Protein AF-A0A4P9XWJ9-F1 (afdb_monomer_lite)

Organism: NCBI:txid78915

pLDDT: mean 76.63, std 21.42, range [30.36, 98.31]

Sequence (299 aa):
MRFSSQFCIATLAGLALVGPFAEAAPQMPGASTKSATKVGPAVLNVINNDMFELHPEFKIKVPYGTQPSISRNAQGLAEHIVITNDKKRAVREVEVDYWADEGLVLVNFSKYSPDGLAFQGSKQLAVRFSSLDGLPEYYEIFNEDGTKMQLTVDYDEHGENGEMYIKHEFGHSAGTLKDTKPWNMDSIERAMVLPKNHHLCHGSLLAYVERLRTCMSCLQKLWHERFTLQFPQSDDKEREWLRHCRRVYQGRAHRKEAASGTPTLHSKVQLDWFDVYSQLASNRTPHFTSRHAPFALVT

Structure (mmCIF, N/CA/C/O backbone):
data_AF-A0A4P9XWJ9-F1
#
_entry.id   AF-A0A4P9XWJ9-F1
#
loop_
_atom_site.group_PDB
_atom_site.id
_atom_site.type_symbol
_atom_site.label_atom_id
_atom_site.label_alt_id
_atom_site.label_comp_id
_atom_site.label_asym_id
_atom_site.label_entity_id
_atom_site.label_seq_id
_atom_site.pdbx_PDB_ins_code
_atom_site.Cartn_x
_atom_site.Cartn_y
_atom_site.Cartn_z
_atom_site.occupancy
_atom_site.B_iso_or_equiv
_atom_site.auth_seq_id
_atom_site.auth_comp_id
_atom_site.auth_asym_id
_atom_site.auth_atom_id
_atom_site.pdbx_PDB_model_num
ATOM 1 N N . MET A 1 1 ? -32.002 12.125 -38.373 1.00 38.28 1 MET A N 1
ATOM 2 C CA . MET A 1 1 ? -31.108 13.294 -38.516 1.00 38.28 1 MET A CA 1
ATOM 3 C C . MET A 1 1 ? -29.700 12.774 -38.752 1.00 38.28 1 MET A C 1
ATOM 5 O O . MET A 1 1 ? -29.234 11.975 -37.954 1.00 38.28 1 MET A O 1
ATOM 9 N N . ARG A 1 2 ? -29.090 13.109 -39.893 1.00 31.61 2 ARG A N 1
ATOM 10 C CA . ARG A 1 2 ? -27.738 12.679 -40.278 1.00 31.61 2 ARG A CA 1
ATOM 11 C C . ARG A 1 2 ? -26.799 13.864 -40.060 1.00 31.61 2 ARG A C 1
ATOM 13 O O . ARG A 1 2 ? -27.034 14.907 -40.658 1.00 31.61 2 ARG A O 1
ATOM 20 N N . PHE A 1 3 ? -25.782 13.707 -39.218 1.00 39.19 3 PHE A N 1
ATOM 21 C CA . PHE A 1 3 ? -24.712 14.692 -39.074 1.00 39.19 3 PHE A CA 1
ATOM 22 C C . PHE A 1 3 ? -23.512 14.242 -39.902 1.00 39.19 3 PHE A C 1
ATOM 24 O O . PHE A 1 3 ? -22.807 13.298 -39.561 1.00 39.19 3 PHE A O 1
ATOM 31 N N . SER A 1 4 ? -23.330 14.910 -41.033 1.00 40.69 4 SER A N 1
ATOM 32 C CA . SER A 1 4 ? -22.116 14.899 -41.840 1.00 40.69 4 SER A CA 1
ATOM 33 C C . SER A 1 4 ? -21.106 15.863 -41.216 1.00 40.69 4 SER A C 1
ATOM 35 O O . SER A 1 4 ? -21.344 17.069 -41.207 1.00 40.69 4 SER A O 1
ATOM 37 N N . SER A 1 5 ? -20.000 15.331 -40.692 1.00 38.59 5 SER A N 1
ATOM 38 C CA . SER A 1 5 ? -18.850 16.114 -40.227 1.00 38.59 5 SER A CA 1
ATOM 39 C C . SER A 1 5 ? -17.807 16.179 -41.340 1.00 38.59 5 SER A C 1
ATOM 41 O O . SER A 1 5 ? -17.394 15.151 -41.879 1.00 38.59 5 SER A O 1
ATOM 43 N N . GLN A 1 6 ? -17.458 17.403 -41.727 1.00 48.53 6 GLN A N 1
ATOM 44 C CA . GLN A 1 6 ? -16.522 17.721 -42.795 1.00 48.53 6 GLN A CA 1
ATOM 45 C C . GLN A 1 6 ? -15.080 17.715 -42.281 1.00 48.53 6 GLN A C 1
ATOM 47 O O . GLN A 1 6 ? -14.769 18.235 -41.213 1.00 48.53 6 GLN A O 1
ATOM 52 N N . PHE A 1 7 ? -14.209 17.137 -43.103 1.00 35.25 7 PHE A N 1
ATOM 53 C CA . PHE A 1 7 ? -12.758 17.193 -43.007 1.00 35.25 7 PHE A CA 1
ATOM 54 C C . PHE A 1 7 ? -12.249 18.640 -43.102 1.00 35.25 7 PHE A C 1
ATOM 56 O O . PHE A 1 7 ? -12.531 19.324 -44.083 1.00 35.25 7 PHE A O 1
ATOM 63 N N . CYS A 1 8 ? -11.409 19.053 -42.151 1.00 40.53 8 CYS A N 1
ATOM 64 C CA . CYS A 1 8 ? -10.475 20.166 -42.321 1.00 40.53 8 CYS A CA 1
ATOM 65 C C . CYS A 1 8 ? -9.049 19.616 -42.215 1.00 40.53 8 CYS A C 1
ATOM 67 O O . CYS A 1 8 ? -8.567 19.306 -41.128 1.00 40.53 8 CYS A O 1
ATOM 69 N N . ILE A 1 9 ? -8.390 19.474 -43.365 1.00 37.62 9 ILE A N 1
ATOM 70 C CA . ILE A 1 9 ? -6.955 19.202 -43.471 1.00 37.62 9 ILE A CA 1
ATOM 71 C C . ILE A 1 9 ? -6.256 20.561 -43.443 1.00 37.62 9 ILE A C 1
ATOM 73 O O . ILE A 1 9 ? -6.396 21.345 -44.379 1.00 37.62 9 ILE A O 1
ATOM 77 N N . ALA A 1 10 ? -5.517 20.849 -42.373 1.00 46.56 10 ALA A N 1
ATOM 78 C CA . ALA A 1 10 ? -4.613 21.991 -42.320 1.00 46.56 10 ALA A CA 1
ATOM 79 C C . ALA A 1 10 ? -3.206 21.533 -42.728 1.00 46.56 10 ALA A C 1
ATOM 81 O O . ALA A 1 10 ? -2.509 20.844 -41.986 1.00 46.56 10 ALA A O 1
ATOM 82 N N . THR A 1 11 ? -2.805 21.907 -43.939 1.00 39.22 11 THR A N 1
ATOM 83 C CA . THR A 1 11 ? -1.430 21.843 -44.444 1.00 39.22 11 THR A CA 1
ATOM 84 C C . THR A 1 11 ? -0.535 22.816 -43.676 1.00 39.22 11 THR A C 1
ATOM 86 O O . THR A 1 11 ? -0.700 24.028 -43.797 1.00 39.22 11 THR A O 1
ATOM 89 N N . LEU A 1 12 ? 0.439 22.292 -42.928 1.00 45.53 12 LEU A N 1
ATOM 90 C CA . LEU A 1 12 ? 1.545 23.057 -42.347 1.00 45.53 12 LEU A CA 1
ATOM 91 C C . LEU A 1 12 ? 2.793 22.845 -43.210 1.00 45.53 12 LEU A C 1
ATOM 93 O O . LEU A 1 12 ? 3.366 21.758 -43.248 1.00 45.53 12 LEU A O 1
ATOM 97 N N . ALA A 1 13 ? 3.183 23.893 -43.930 1.00 44.47 13 ALA A N 1
ATOM 98 C CA . ALA A 1 13 ? 4.408 23.947 -44.710 1.00 44.47 13 ALA A CA 1
ATOM 99 C C . ALA A 1 13 ? 5.512 24.667 -43.918 1.00 44.47 13 ALA A C 1
ATOM 101 O O . ALA A 1 13 ? 5.328 25.805 -43.502 1.00 44.47 13 ALA A O 1
ATOM 102 N N . GLY A 1 14 ? 6.658 23.993 -43.789 1.00 39.12 14 GLY A N 1
ATOM 103 C CA . GLY A 1 14 ? 7.996 24.563 -43.969 1.00 39.12 14 GLY A CA 1
ATOM 104 C C . GLY A 1 14 ? 8.578 25.483 -42.893 1.00 39.12 14 GLY A C 1
ATOM 105 O O . GLY A 1 14 ? 8.221 26.649 -42.808 1.00 39.12 14 GLY A O 1
ATOM 106 N N . LEU A 1 15 ? 9.633 25.001 -42.225 1.00 36.75 15 LEU A N 1
ATOM 107 C CA . LEU A 1 15 ? 10.918 25.712 -42.120 1.00 36.75 15 LEU A CA 1
ATOM 108 C C . LEU A 1 15 ? 11.993 24.749 -41.596 1.00 36.75 15 LEU A C 1
ATOM 110 O O . LEU A 1 15 ? 12.031 24.401 -40.419 1.00 36.75 15 LEU A O 1
ATOM 114 N N . ALA A 1 16 ? 12.859 24.297 -42.503 1.00 42.12 16 ALA A N 1
ATOM 115 C CA . ALA A 1 16 ? 14.068 23.557 -42.173 1.00 42.12 16 ALA A CA 1
ATOM 116 C C . ALA A 1 16 ? 15.178 24.559 -41.822 1.00 42.12 16 ALA A C 1
ATOM 118 O O . ALA A 1 16 ? 15.663 25.284 -42.690 1.00 42.12 16 ALA A O 1
ATOM 119 N N . LEU A 1 17 ? 15.573 24.598 -40.550 1.00 39.62 17 LEU A N 1
ATOM 120 C CA . LEU A 1 17 ? 16.793 25.261 -40.096 1.00 39.62 17 LEU A CA 1
ATOM 121 C C . LEU A 1 17 ? 17.910 24.216 -40.047 1.00 39.62 17 LEU A C 1
ATOM 123 O O . LEU A 1 17 ? 17.974 23.401 -39.131 1.00 39.62 17 LEU A O 1
ATOM 127 N N . VAL A 1 18 ? 18.782 24.234 -41.054 1.00 44.88 18 VAL A N 1
ATOM 128 C CA . VAL A 1 18 ? 20.050 23.497 -41.037 1.00 44.88 18 VAL A CA 1
ATOM 129 C C . VAL A 1 18 ? 21.067 24.371 -40.307 1.00 44.88 18 VAL A C 1
ATOM 131 O O . VAL A 1 18 ? 21.578 25.338 -40.867 1.00 44.88 18 VAL A O 1
ATOM 134 N N . GLY A 1 19 ? 21.315 24.066 -39.035 1.00 47.00 19 GLY A N 1
ATOM 135 C CA . GLY A 1 19 ? 22.434 24.619 -38.274 1.00 47.00 19 GLY A CA 1
ATOM 136 C C . GLY A 1 19 ? 23.673 23.718 -38.389 1.00 47.00 19 GLY A C 1
ATOM 137 O O . GLY A 1 19 ? 23.522 22.501 -38.510 1.00 47.00 19 GLY A O 1
ATOM 138 N N . PRO A 1 20 ? 24.896 24.273 -38.360 1.00 49.22 20 PRO A N 1
ATOM 139 C CA . PRO A 1 20 ? 26.119 23.480 -38.367 1.00 49.22 20 PRO A CA 1
ATOM 140 C C . PRO A 1 20 ? 26.287 22.752 -37.027 1.00 49.22 20 PRO A C 1
ATOM 142 O O . PRO A 1 20 ? 26.335 23.378 -35.968 1.00 49.22 20 PRO A O 1
ATOM 145 N N . PHE A 1 21 ? 26.398 21.424 -37.075 1.00 40.12 21 PHE A N 1
ATOM 146 C CA . PHE A 1 21 ? 26.819 20.617 -35.934 1.00 40.12 21 PHE A CA 1
ATOM 147 C C . PHE A 1 21 ? 28.310 20.861 -35.688 1.00 40.12 21 PHE A C 1
ATOM 149 O O . PHE A 1 21 ? 29.165 20.333 -36.394 1.00 40.12 21 PHE A O 1
ATOM 156 N N . ALA A 1 22 ? 28.615 21.695 -34.696 1.00 44.84 22 ALA A N 1
ATOM 157 C CA . ALA A 1 22 ? 29.921 21.691 -34.063 1.00 44.84 22 ALA A CA 1
ATOM 158 C C . ALA A 1 22 ? 29.994 20.459 -33.153 1.00 44.84 22 ALA A C 1
ATOM 160 O O . ALA A 1 22 ? 29.211 20.301 -32.217 1.00 44.84 22 ALA A O 1
ATOM 161 N N . GLU A 1 23 ? 30.923 19.574 -33.482 1.00 43.03 23 GLU A N 1
ATOM 162 C CA . GLU A 1 23 ? 31.245 18.337 -32.785 1.00 43.03 23 GLU A CA 1
ATOM 163 C C . GLU A 1 23 ? 31.880 18.673 -31.424 1.00 43.03 23 GLU A C 1
ATOM 165 O O . GLU A 1 23 ? 33.092 18.816 -31.279 1.00 43.03 23 GLU A O 1
ATOM 170 N N . ALA A 1 24 ? 31.036 18.886 -30.413 1.00 44.94 24 ALA A N 1
ATOM 171 C CA . ALA A 1 24 ? 31.466 18.942 -29.025 1.00 44.94 24 ALA A CA 1
ATOM 172 C C . ALA A 1 24 ? 31.635 17.503 -28.526 1.00 44.94 24 ALA A C 1
ATOM 174 O O . ALA A 1 24 ? 30.667 16.746 -28.445 1.00 44.94 24 ALA A O 1
ATOM 175 N N . ALA A 1 25 ? 32.873 17.120 -28.208 1.00 45.66 25 ALA A N 1
ATOM 176 C CA . ALA A 1 25 ? 33.170 15.844 -27.570 1.00 45.66 25 ALA A CA 1
ATOM 177 C C . ALA A 1 25 ? 32.264 15.643 -26.335 1.00 45.66 25 ALA A C 1
ATOM 179 O O . ALA A 1 25 ? 32.115 16.581 -25.543 1.00 45.66 25 ALA A O 1
ATOM 180 N N . PRO A 1 26 ? 31.663 14.454 -26.140 1.00 46.41 26 PRO A N 1
ATOM 181 C CA . PRO A 1 26 ? 30.827 14.188 -24.980 1.00 46.41 26 PRO A CA 1
ATOM 182 C C . PRO A 1 26 ? 31.687 14.272 -23.719 1.00 46.41 26 PRO A C 1
ATOM 184 O O . PRO A 1 26 ? 32.482 13.381 -23.417 1.00 46.41 26 PRO A O 1
ATOM 187 N N . GLN A 1 27 ? 31.538 15.365 -22.970 1.00 40.28 27 GLN A N 1
ATOM 188 C CA . GLN A 1 27 ? 31.975 15.403 -21.585 1.00 40.28 27 GLN A CA 1
ATOM 189 C C . GLN A 1 27 ? 31.137 14.369 -20.844 1.00 40.28 27 GLN A C 1
ATOM 191 O O . GLN A 1 27 ? 29.935 14.553 -20.659 1.00 40.28 27 GLN A O 1
ATOM 196 N N . MET A 1 28 ? 31.770 13.260 -20.464 1.00 44.94 28 MET A N 1
ATOM 197 C CA . MET A 1 28 ? 31.165 12.292 -19.560 1.00 44.94 28 MET A CA 1
ATOM 198 C C . MET A 1 28 ? 30.735 13.060 -18.307 1.00 44.94 28 MET A C 1
ATOM 200 O O . MET A 1 28 ? 31.602 13.661 -17.663 1.00 44.94 28 MET A O 1
ATOM 204 N N . PRO A 1 29 ? 29.430 13.119 -17.982 1.00 49.97 29 PRO A N 1
ATOM 205 C CA . PRO A 1 29 ? 28.977 13.799 -16.785 1.00 49.97 29 PRO A CA 1
ATOM 206 C C . PRO A 1 29 ? 29.640 13.104 -15.602 1.00 49.97 29 PRO A C 1
ATOM 208 O O . PRO A 1 29 ? 29.337 11.955 -15.284 1.00 49.97 29 PRO A O 1
ATOM 211 N N . GLY A 1 30 ? 30.606 13.794 -14.993 1.00 45.88 30 GLY A N 1
ATOM 212 C CA . GLY A 1 30 ? 31.223 13.353 -13.755 1.00 45.88 30 GLY A CA 1
ATOM 213 C C . GLY A 1 30 ? 30.107 13.053 -12.768 1.00 45.88 30 GLY A C 1
ATOM 214 O O . GLY A 1 30 ? 29.194 13.868 -12.621 1.00 45.88 30 GLY A O 1
ATOM 215 N N . ALA A 1 31 ? 30.156 11.866 -12.162 1.00 47.38 31 ALA A N 1
ATOM 216 C CA . ALA A 1 31 ? 29.181 11.399 -11.192 1.00 47.38 31 ALA A CA 1
ATOM 217 C C . ALA A 1 31 ? 29.010 12.466 -10.105 1.00 47.38 31 ALA A C 1
ATOM 219 O O . ALA A 1 31 ? 29.817 12.591 -9.186 1.00 47.38 31 ALA A O 1
ATOM 220 N N . SER A 1 32 ? 27.978 13.294 -10.259 1.00 49.44 32 SER A N 1
ATOM 221 C CA . SER A 1 32 ? 27.603 14.283 -9.269 1.00 49.44 32 SER A CA 1
ATOM 222 C C . SER A 1 32 ? 27.059 13.485 -8.100 1.00 49.44 32 SER A C 1
ATOM 224 O O . SER A 1 32 ? 25.918 13.026 -8.125 1.00 49.44 32 SER A O 1
ATOM 226 N N . THR A 1 33 ? 27.896 13.276 -7.087 1.00 53.69 33 THR A N 1
ATOM 227 C CA . THR A 1 33 ? 27.481 12.797 -5.772 1.00 53.69 33 THR A CA 1
ATOM 228 C C . THR A 1 33 ? 26.594 13.871 -5.151 1.00 53.69 33 THR A C 1
ATOM 230 O O . THR A 1 33 ? 27.035 14.667 -4.321 1.00 53.69 33 THR A O 1
ATOM 233 N N . LYS A 1 34 ? 25.342 13.953 -5.615 1.00 61.50 34 LYS A N 1
ATOM 234 C CA . LYS A 1 34 ? 24.298 14.764 -4.998 1.00 61.50 34 LYS A CA 1
ATOM 235 C C . LYS A 1 34 ? 24.142 14.248 -3.576 1.00 61.50 34 LYS A C 1
ATOM 237 O O . LYS A 1 34 ? 23.684 13.130 -3.361 1.00 61.50 34 LYS A O 1
ATOM 242 N N . SER A 1 35 ? 24.579 15.056 -2.614 1.00 60.00 35 SER A N 1
ATOM 243 C CA . SER A 1 35 ? 24.358 14.778 -1.200 1.00 60.00 35 SER A CA 1
ATOM 244 C C . SER A 1 35 ? 22.859 14.575 -0.984 1.00 60.00 35 SER A C 1
ATOM 246 O O . SER 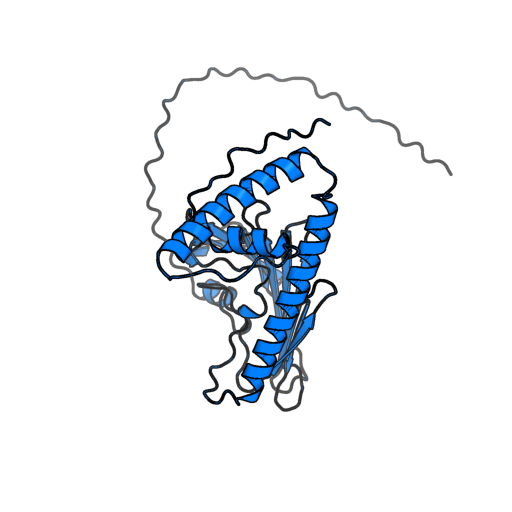A 1 35 ? 22.057 15.425 -1.384 1.00 60.00 35 SER A O 1
ATOM 248 N N . ALA A 1 36 ? 22.483 13.425 -0.422 1.00 69.31 36 ALA A N 1
ATOM 249 C CA . ALA A 1 36 ? 21.089 13.078 -0.191 1.00 69.31 36 ALA A CA 1
ATOM 250 C C . ALA A 1 36 ? 20.447 14.175 0.665 1.00 69.31 36 ALA A C 1
ATOM 252 O O . ALA A 1 36 ? 20.859 14.430 1.799 1.00 69.31 36 ALA A O 1
ATOM 253 N N . THR A 1 37 ? 19.461 14.870 0.100 1.00 78.75 37 THR A N 1
ATOM 254 C CA . THR A 1 37 ? 18.739 15.899 0.846 1.00 78.75 37 THR A CA 1
ATOM 255 C C . THR A 1 37 ? 17.931 15.196 1.927 1.00 78.75 37 THR A C 1
ATOM 257 O O . THR A 1 37 ? 17.128 14.311 1.629 1.00 78.75 37 THR A O 1
ATOM 260 N N . LYS A 1 38 ? 18.180 15.561 3.188 1.00 88.88 38 LYS A N 1
ATOM 261 C CA . LYS A 1 38 ? 17.482 14.987 4.337 1.00 88.88 38 LYS A CA 1
ATOM 262 C C . LYS A 1 38 ? 15.981 15.242 4.193 1.00 88.88 38 LYS A C 1
ATOM 264 O O . LYS A 1 38 ? 15.560 16.394 4.131 1.00 88.88 38 LYS A O 1
ATOM 269 N N . VAL A 1 39 ? 15.195 14.168 4.163 1.00 93.69 39 VAL A N 1
ATOM 270 C CA . VAL A 1 39 ? 13.732 14.237 4.069 1.00 93.69 39 VAL A CA 1
ATOM 271 C C . VAL A 1 39 ? 13.170 14.940 5.308 1.00 93.69 39 VAL A C 1
ATOM 273 O O . VAL A 1 39 ? 13.511 14.596 6.443 1.00 93.69 39 VAL A O 1
ATOM 276 N N . GLY A 1 40 ? 12.328 15.954 5.095 1.00 94.88 40 GLY A N 1
ATOM 277 C CA . GLY A 1 40 ? 11.699 16.708 6.179 1.00 94.88 40 GLY A CA 1
ATOM 278 C C . GLY A 1 40 ? 10.659 15.880 6.956 1.00 94.88 40 GLY A C 1
ATOM 279 O O . GLY A 1 40 ? 10.036 14.984 6.387 1.00 94.88 40 GLY A O 1
ATOM 280 N N . PRO A 1 41 ? 10.395 16.191 8.239 1.00 95.31 41 PRO A N 1
ATOM 281 C CA . PRO A 1 41 ? 9.451 15.430 9.066 1.00 95.31 41 PRO A CA 1
ATOM 282 C C . PRO A 1 41 ? 8.014 15.447 8.523 1.00 95.31 41 PRO A C 1
ATOM 284 O O . PRO A 1 41 ? 7.307 14.453 8.644 1.00 95.31 41 PRO A O 1
ATOM 287 N N . ALA A 1 42 ? 7.589 16.536 7.873 1.00 93.81 42 ALA A N 1
ATOM 288 C CA . ALA A 1 42 ? 6.273 16.609 7.237 1.00 93.81 42 ALA A CA 1
ATOM 289 C C . ALA A 1 42 ? 6.115 15.565 6.119 1.00 93.81 42 ALA A C 1
ATOM 291 O O . ALA A 1 42 ? 5.074 14.930 6.012 1.00 93.81 42 ALA A O 1
ATOM 292 N N . VAL A 1 43 ? 7.171 15.343 5.332 1.00 94.19 43 VAL A N 1
ATOM 293 C CA . VAL A 1 43 ? 7.191 14.349 4.251 1.00 94.19 43 VAL A CA 1
ATOM 294 C C . VAL A 1 43 ? 7.193 12.935 4.822 1.00 94.19 43 VAL A C 1
ATOM 296 O O . VAL A 1 43 ? 6.422 12.090 4.372 1.00 94.19 43 VAL A O 1
ATOM 299 N N . LEU A 1 44 ? 7.991 12.695 5.869 1.00 95.50 44 LEU A N 1
ATOM 300 C CA . LEU A 1 44 ? 7.991 11.413 6.576 1.00 95.50 44 LEU A CA 1
ATOM 301 C C . LEU A 1 44 ? 6.607 11.073 7.142 1.00 95.50 44 LEU A C 1
ATOM 303 O O . LEU A 1 44 ? 6.178 9.932 7.023 1.00 95.50 44 LEU A O 1
ATOM 307 N N . ASN A 1 45 ? 5.877 12.054 7.676 1.00 95.94 45 ASN A N 1
ATOM 308 C CA . ASN A 1 45 ? 4.516 11.845 8.176 1.00 95.94 45 ASN A CA 1
ATOM 309 C C . ASN A 1 45 ? 3.504 11.512 7.070 1.00 95.94 45 ASN A C 1
ATOM 311 O O . ASN A 1 45 ? 2.483 10.901 7.363 1.00 95.94 45 ASN A O 1
ATOM 315 N N . VAL A 1 46 ? 3.744 11.907 5.814 1.00 95.50 46 VAL A N 1
ATOM 316 C CA . VAL A 1 46 ? 2.857 11.550 4.692 1.00 95.50 46 VAL A CA 1
ATOM 317 C C . VAL A 1 46 ? 3.029 10.072 4.337 1.00 95.50 46 VAL A C 1
ATOM 319 O O . VAL A 1 46 ? 2.038 9.348 4.237 1.00 95.50 46 VAL A O 1
ATOM 322 N N . ILE A 1 47 ? 4.277 9.613 4.219 1.00 96.38 47 ILE A N 1
ATOM 323 C CA . ILE A 1 47 ? 4.618 8.244 3.793 1.00 96.38 47 ILE A CA 1
ATOM 324 C C . ILE A 1 47 ? 4.590 7.222 4.940 1.00 96.38 47 ILE A C 1
ATOM 326 O O . ILE A 1 47 ? 4.504 6.020 4.702 1.00 96.38 47 ILE A O 1
ATOM 330 N N . ASN A 1 48 ? 4.698 7.688 6.183 1.00 96.94 48 ASN A N 1
ATOM 331 C CA . ASN A 1 48 ? 4.648 6.895 7.403 1.00 96.94 48 ASN A CA 1
ATOM 332 C C . ASN A 1 48 ? 3.675 7.565 8.377 1.00 96.94 48 ASN A C 1
ATOM 334 O O . ASN A 1 48 ? 4.058 8.336 9.258 1.00 96.94 48 ASN A O 1
ATOM 338 N N . ASN A 1 49 ? 2.392 7.283 8.177 1.00 96.12 49 ASN A N 1
ATOM 339 C CA . ASN A 1 49 ? 1.300 7.836 8.968 1.00 96.12 49 ASN A CA 1
ATOM 340 C C . ASN A 1 49 ? 0.718 6.762 9.893 1.00 96.12 49 ASN A C 1
ATOM 342 O O . ASN A 1 49 ? 1.296 5.693 10.102 1.00 96.12 49 ASN A O 1
ATOM 346 N N . ASP A 1 50 ? -0.417 7.044 10.517 1.00 96.00 50 ASP A N 1
ATOM 347 C CA . ASP A 1 50 ? -1.057 6.081 11.392 1.00 96.00 50 ASP A CA 1
ATOM 348 C C . ASP A 1 50 ? -1.711 4.927 10.623 1.00 96.00 50 ASP A C 1
ATOM 350 O O . ASP A 1 50 ? -1.822 3.857 11.213 1.00 96.00 50 ASP A O 1
ATOM 354 N N . MET A 1 51 ? -2.104 5.093 9.355 1.00 97.06 51 MET A N 1
ATOM 355 C CA . MET A 1 51 ? -2.780 4.089 8.513 1.00 97.06 51 MET A CA 1
ATOM 356 C C . MET A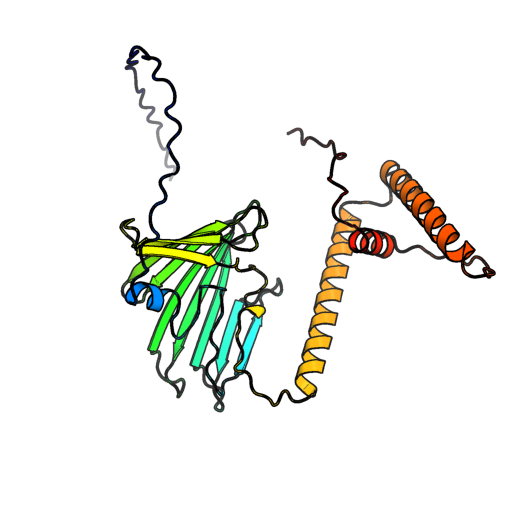 1 51 ? -1.815 3.120 7.824 1.00 97.06 51 MET A C 1
ATOM 358 O O . MET A 1 51 ? -2.039 1.908 7.867 1.00 97.06 51 MET A O 1
ATOM 362 N N . PHE A 1 52 ? -0.721 3.626 7.261 1.00 97.44 52 PHE A N 1
ATOM 363 C CA . PHE A 1 52 ? 0.279 2.820 6.564 1.00 97.44 52 PHE A CA 1
ATOM 364 C C . PHE A 1 52 ? 1.701 3.366 6.741 1.00 97.44 52 PHE A C 1
ATOM 366 O O . PHE A 1 52 ? 1.922 4.500 7.171 1.00 97.44 52 PHE A O 1
ATOM 373 N N . GLU A 1 53 ? 2.670 2.529 6.402 1.00 97.44 53 GLU A N 1
ATOM 374 C CA . GLU A 1 53 ? 4.090 2.852 6.292 1.00 97.44 53 GLU A CA 1
ATOM 375 C C . GLU A 1 53 ? 4.560 2.402 4.914 1.00 97.44 53 GLU A C 1
ATOM 377 O O . GLU A 1 53 ? 4.373 1.246 4.566 1.00 97.44 53 GLU A O 1
ATOM 382 N N . LEU A 1 54 ? 5.111 3.310 4.112 1.00 96.88 54 LEU A N 1
ATOM 383 C CA . LEU A 1 54 ? 5.557 3.009 2.750 1.00 96.88 54 LEU A CA 1
ATOM 384 C C . LEU A 1 54 ? 7.047 2.637 2.676 1.00 96.88 54 LEU A C 1
ATOM 386 O O . LEU A 1 54 ? 7.468 1.937 1.763 1.00 96.88 54 LEU A O 1
ATOM 390 N N . HIS A 1 55 ? 7.845 3.104 3.638 1.00 96.69 55 HIS A N 1
ATOM 391 C CA . HIS A 1 55 ? 9.298 2.949 3.666 1.00 96.69 55 HIS A CA 1
ATOM 392 C C . HIS A 1 55 ? 9.760 2.478 5.060 1.00 96.69 55 HIS A C 1
ATOM 394 O O . HIS A 1 55 ? 9.313 3.068 6.048 1.00 96.69 55 HIS A O 1
ATOM 400 N N . PRO A 1 56 ? 10.674 1.486 5.165 1.00 96.50 56 PRO A N 1
ATOM 401 C CA . PRO A 1 56 ? 11.423 0.832 4.077 1.00 96.50 56 PRO A CA 1
ATOM 402 C C . PRO A 1 56 ? 10.640 -0.215 3.289 1.00 96.50 56 PRO A C 1
ATOM 404 O O . PRO A 1 56 ? 11.078 -0.632 2.228 1.00 96.50 56 PRO A O 1
ATOM 407 N N . GLU A 1 57 ? 9.485 -0.638 3.783 1.00 95.88 57 GLU A N 1
ATOM 408 C CA . GLU A 1 57 ? 8.645 -1.652 3.154 1.00 95.88 57 GLU A CA 1
ATOM 409 C C . GLU A 1 57 ? 7.186 -1.267 3.370 1.00 95.88 57 GLU A C 1
ATOM 411 O O . GLU A 1 57 ? 6.827 -0.847 4.474 1.00 95.88 57 GLU A O 1
ATOM 416 N N . PHE A 1 58 ? 6.356 -1.439 2.341 1.00 96.44 58 PHE A N 1
ATOM 417 C CA . PHE A 1 58 ? 4.936 -1.131 2.432 1.00 96.44 58 PHE A CA 1
ATOM 418 C C . PHE A 1 58 ? 4.222 -2.022 3.457 1.00 96.44 58 PHE A C 1
ATOM 420 O O . PHE A 1 58 ? 4.249 -3.252 3.372 1.00 96.44 58 PHE A O 1
ATOM 427 N N . LYS A 1 59 ? 3.559 -1.386 4.422 1.00 96.44 59 LYS A N 1
ATOM 428 C CA . LYS A 1 59 ? 2.861 -2.014 5.541 1.00 96.44 59 LYS A CA 1
ATOM 429 C C . LYS A 1 59 ? 1.558 -1.292 5.841 1.00 96.44 59 LYS A C 1
ATOM 431 O O . LYS A 1 59 ? 1.533 -0.075 6.014 1.00 96.44 59 LYS A O 1
ATOM 436 N N . ILE A 1 60 ? 0.490 -2.059 6.021 1.00 96.69 60 ILE A N 1
ATOM 437 C CA . ILE A 1 60 ? -0.776 -1.583 6.576 1.00 96.69 60 ILE A CA 1
ATOM 438 C C . ILE A 1 60 ? -0.698 -1.727 8.093 1.00 96.69 60 ILE A C 1
ATOM 440 O O . ILE A 1 60 ? -0.460 -2.818 8.623 1.00 96.69 60 ILE A O 1
ATOM 444 N N . LYS A 1 61 ? -0.907 -0.622 8.811 1.00 96.62 61 LYS A N 1
ATOM 445 C CA . LYS A 1 61 ? -0.898 -0.626 10.273 1.00 96.62 61 LYS A CA 1
ATOM 446 C C . LYS A 1 61 ? -2.256 -1.089 10.784 1.00 96.62 61 LYS A C 1
ATOM 448 O O . LYS A 1 61 ? -3.292 -0.512 10.455 1.00 96.62 61 LYS A O 1
ATOM 453 N N . VAL A 1 62 ? -2.250 -2.108 11.635 1.00 96.50 62 VAL A N 1
ATOM 454 C CA . VAL A 1 62 ? -3.453 -2.613 12.303 1.00 96.50 62 VAL A CA 1
ATOM 455 C C . VAL A 1 62 ? -3.435 -2.122 13.756 1.00 96.50 62 VAL A C 1
ATOM 457 O O . VAL A 1 62 ? -2.494 -2.451 14.483 1.00 96.50 62 VAL A O 1
ATOM 460 N N . PRO A 1 63 ? -4.416 -1.312 14.209 1.00 95.75 63 PRO A N 1
ATOM 461 C CA . PRO A 1 63 ? -4.454 -0.840 15.590 1.00 95.75 63 PRO A CA 1
ATOM 462 C C . PRO A 1 63 ? -4.499 -1.992 16.598 1.00 95.75 63 PRO A C 1
ATOM 464 O O . PRO A 1 63 ? -5.049 -3.064 16.338 1.00 95.75 63 PRO A O 1
ATOM 467 N N . TYR A 1 64 ? -3.939 -1.767 17.783 1.00 95.00 64 TYR A N 1
ATOM 468 C CA . TYR A 1 64 ? -3.957 -2.765 18.848 1.00 95.00 64 TYR A CA 1
ATOM 469 C C . TYR A 1 64 ? -5.391 -3.127 19.269 1.00 95.00 64 TYR A C 1
ATOM 471 O O . TYR A 1 64 ? -6.265 -2.265 19.315 1.00 95.00 64 TYR A O 1
ATOM 479 N N . GLY A 1 65 ? -5.623 -4.402 19.597 1.00 94.31 65 GLY A N 1
ATOM 480 C CA . GLY A 1 65 ? -6.933 -4.883 20.054 1.00 94.31 65 GLY A CA 1
ATOM 481 C C . GLY A 1 65 ? -8.004 -4.953 18.962 1.00 94.31 65 GLY A C 1
ATOM 482 O O . GLY A 1 65 ? -9.187 -5.038 19.279 1.00 94.31 65 GLY A O 1
ATOM 483 N N . THR A 1 66 ? -7.609 -4.909 17.688 1.00 96.00 66 THR A N 1
ATOM 484 C CA . THR A 1 66 ? -8.530 -4.993 16.549 1.00 96.00 66 THR A CA 1
ATOM 485 C C . THR A 1 66 ? -8.332 -6.276 15.755 1.00 96.00 66 THR A C 1
ATOM 487 O O . THR A 1 66 ? -7.311 -6.957 15.882 1.00 96.00 66 THR A O 1
ATOM 490 N N . GLN A 1 67 ? -9.326 -6.614 14.938 1.00 96.12 67 GLN A N 1
ATOM 491 C CA . GLN A 1 67 ? -9.322 -7.793 14.086 1.00 96.12 67 GLN A CA 1
ATOM 492 C C . GLN A 1 67 ? -9.638 -7.402 12.636 1.00 96.12 67 GLN A C 1
ATOM 494 O O . GLN A 1 67 ? -10.680 -6.783 12.405 1.00 96.12 67 GLN A O 1
ATOM 499 N N . PRO A 1 68 ? -8.778 -7.758 11.663 1.00 97.06 68 PRO A N 1
ATOM 500 C CA . PRO A 1 68 ? -9.079 -7.574 10.250 1.00 97.06 68 PRO A CA 1
ATOM 501 C C . PRO A 1 68 ? -9.987 -8.693 9.719 1.00 97.06 68 PRO A C 1
ATOM 503 O O . PRO A 1 68 ? -9.771 -9.876 10.001 1.00 97.06 68 PRO A O 1
ATOM 506 N N . SER A 1 69 ? -10.963 -8.326 8.894 1.00 96.12 69 SER A N 1
ATOM 507 C CA . SER A 1 69 ? -11.690 -9.211 7.982 1.00 96.12 69 SER A CA 1
ATOM 508 C C . SER A 1 69 ? -11.425 -8.791 6.541 1.00 96.12 69 SER A C 1
ATOM 510 O O . SER A 1 69 ? -11.388 -7.598 6.259 1.00 96.12 69 SER A O 1
ATOM 512 N N . ILE A 1 70 ? -11.258 -9.760 5.640 1.00 96.44 70 ILE A N 1
ATOM 513 C CA . ILE A 1 70 ? -10.870 -9.513 4.247 1.00 96.44 70 ILE A CA 1
ATOM 514 C C . ILE A 1 70 ? -11.934 -10.093 3.314 1.00 96.44 70 ILE A C 1
ATOM 516 O O . ILE A 1 70 ? -12.227 -11.289 3.406 1.00 96.44 70 ILE A O 1
ATOM 520 N N . SER A 1 71 ? -12.478 -9.262 2.426 1.00 95.75 71 SER A N 1
ATOM 521 C CA . SER A 1 71 ? -13.219 -9.684 1.236 1.00 95.75 71 SER A CA 1
ATOM 522 C C . SER A 1 71 ? -12.267 -9.846 0.060 1.00 95.75 71 SER A C 1
ATOM 524 O O . SER A 1 71 ? -11.242 -9.163 -0.038 1.00 95.75 71 SER A O 1
ATOM 526 N N . ARG A 1 72 ? -12.616 -10.757 -0.843 1.00 95.19 72 ARG A N 1
ATOM 527 C CA . ARG A 1 72 ? -11.856 -11.029 -2.056 1.00 95.19 72 ARG A CA 1
ATOM 528 C C . ARG A 1 72 ? -12.749 -10.946 -3.275 1.00 95.19 72 ARG A C 1
ATOM 530 O O . ARG A 1 72 ? -13.863 -11.463 -3.245 1.00 95.19 72 ARG A O 1
ATOM 537 N N . ASN A 1 73 ? -12.185 -10.427 -4.357 1.00 93.19 73 ASN A N 1
ATOM 538 C CA . ASN A 1 73 ? -12.832 -10.456 -5.659 1.00 93.19 73 ASN A CA 1
ATOM 539 C C . ASN A 1 73 ? -12.828 -11.873 -6.267 1.00 93.19 73 ASN A C 1
ATOM 541 O O . ASN A 1 73 ? -12.284 -12.832 -5.707 1.00 93.19 73 ASN A O 1
ATOM 545 N N . ALA A 1 74 ? -13.411 -12.009 -7.460 1.00 93.38 74 ALA A N 1
ATOM 546 C CA . ALA A 1 74 ? -13.505 -13.278 -8.185 1.00 93.38 74 ALA A CA 1
ATOM 547 C C . ALA A 1 74 ? -12.136 -13.910 -8.525 1.00 93.38 74 ALA A C 1
ATOM 549 O O . ALA A 1 74 ? -12.049 -15.116 -8.752 1.00 93.38 74 ALA A O 1
ATOM 550 N N . GLN A 1 75 ? -11.068 -13.111 -8.547 1.00 90.12 75 GLN A N 1
ATOM 551 C CA . GLN A 1 75 ? -9.690 -13.524 -8.805 1.00 90.12 75 GLN A CA 1
ATOM 552 C C . GLN A 1 75 ? -8.952 -13.943 -7.522 1.00 90.12 75 GLN A C 1
ATOM 554 O O . GLN A 1 75 ? -7.807 -14.386 -7.587 1.00 90.12 75 GLN A O 1
ATOM 559 N N . GLY A 1 76 ? -9.588 -13.824 -6.353 1.00 91.00 76 GLY A N 1
ATOM 560 C CA . GLY A 1 76 ? -8.982 -14.124 -5.057 1.00 91.00 76 GLY A CA 1
ATOM 561 C C . GLY A 1 76 ? -8.084 -13.008 -4.511 1.00 91.00 76 GLY A C 1
ATOM 562 O O . GLY A 1 76 ? -7.467 -13.186 -3.455 1.00 91.00 76 GLY A O 1
ATOM 563 N N . LEU A 1 77 ? -8.022 -11.854 -5.178 1.00 91.12 77 LEU A N 1
ATOM 564 C CA . LEU A 1 77 ? -7.294 -10.684 -4.693 1.00 91.12 77 LEU A CA 1
ATOM 565 C C . LEU A 1 77 ? -8.111 -9.991 -3.600 1.00 91.12 77 LEU A C 1
ATOM 567 O O . LEU A 1 77 ? -9.340 -9.996 -3.649 1.00 91.12 77 LEU A O 1
ATOM 571 N N . ALA A 1 78 ? -7.438 -9.434 -2.593 1.00 94.19 78 ALA A N 1
ATOM 572 C CA . ALA A 1 78 ? -8.115 -8.714 -1.519 1.00 94.19 78 ALA A CA 1
ATOM 573 C C . ALA A 1 78 ? -8.654 -7.384 -2.053 1.00 94.19 78 ALA A C 1
ATOM 575 O O . ALA A 1 78 ? -7.870 -6.526 -2.428 1.00 94.19 78 ALA A O 1
ATOM 576 N N . GLU A 1 79 ? -9.972 -7.224 -2.081 1.00 96.12 79 GLU A N 1
ATOM 577 C CA . GLU A 1 79 ? -10.642 -6.008 -2.579 1.00 96.12 79 GLU A CA 1
ATOM 578 C C . GLU A 1 79 ? -11.032 -5.065 -1.436 1.00 96.12 79 GLU A C 1
ATOM 580 O O . GLU A 1 79 ? -11.155 -3.858 -1.615 1.00 96.12 79 GLU A O 1
ATOM 585 N N . HIS A 1 80 ? -11.235 -5.622 -0.240 1.00 97.31 80 HIS A N 1
ATOM 586 C CA . HIS A 1 80 ? -11.778 -4.886 0.891 1.00 97.31 80 HIS A CA 1
ATOM 587 C C . HIS A 1 80 ? -11.300 -5.484 2.207 1.00 97.31 80 HIS A C 1
ATOM 589 O O . HIS A 1 80 ? -11.442 -6.683 2.445 1.00 97.31 80 HIS A O 1
ATOM 595 N N . ILE A 1 81 ? -10.721 -4.662 3.075 1.00 97.38 81 ILE A N 1
ATOM 596 C CA . ILE A 1 81 ? -10.241 -5.056 4.398 1.00 97.38 81 ILE A CA 1
ATOM 597 C C . ILE A 1 81 ? -10.912 -4.155 5.425 1.00 97.38 81 ILE A C 1
ATOM 599 O O . ILE A 1 81 ? -10.656 -2.956 5.472 1.00 97.38 81 ILE A O 1
ATOM 603 N N . VAL A 1 82 ? -11.715 -4.740 6.308 1.00 98.00 82 VAL A N 1
ATOM 604 C CA . VAL A 1 82 ? -12.341 -4.021 7.422 1.00 98.00 82 VAL A CA 1
ATOM 605 C C . VAL A 1 82 ? -11.634 -4.409 8.707 1.00 98.00 82 VAL A C 1
ATOM 607 O O . VAL A 1 82 ? -11.560 -5.584 9.062 1.00 98.00 82 VAL A O 1
ATOM 610 N N . ILE A 1 83 ? -11.109 -3.424 9.427 1.00 97.94 83 ILE A N 1
ATOM 611 C CA . ILE A 1 83 ? -10.460 -3.625 10.718 1.00 97.94 83 ILE A CA 1
ATOM 612 C C . ILE A 1 83 ? -11.438 -3.194 11.802 1.00 97.94 83 ILE A C 1
ATOM 614 O O . ILE A 1 83 ? -11.762 -2.011 11.915 1.00 97.94 83 ILE A O 1
ATOM 618 N N . THR A 1 84 ? -11.905 -4.147 12.608 1.00 98.06 84 THR A N 1
ATOM 619 C CA . THR A 1 84 ? -12.926 -3.901 13.636 1.00 98.06 84 THR A CA 1
ATOM 620 C C . THR A 1 84 ? -12.385 -3.994 15.057 1.00 98.06 84 THR A C 1
ATOM 622 O O . THR A 1 84 ? -11.482 -4.785 15.328 1.00 98.06 84 THR A O 1
ATOM 625 N N . ASN A 1 85 ? -12.955 -3.215 15.977 1.00 97.19 85 ASN A N 1
ATOM 626 C CA . ASN A 1 85 ? -12.711 -3.347 17.417 1.00 97.19 85 ASN A CA 1
ATOM 627 C C . ASN A 1 85 ? -13.464 -4.548 18.036 1.00 97.19 85 ASN A C 1
ATOM 629 O O . ASN A 1 85 ? -14.182 -5.284 17.357 1.00 97.19 85 ASN A O 1
ATOM 633 N N . ASP A 1 86 ? -13.329 -4.724 19.350 1.00 96.50 86 ASP A N 1
ATOM 634 C CA . ASP A 1 86 ? -14.013 -5.741 20.165 1.00 96.50 86 ASP A CA 1
ATOM 635 C C . ASP A 1 86 ? -15.549 -5.710 20.041 1.00 96.50 86 ASP A C 1
ATOM 637 O O . ASP A 1 86 ? -16.214 -6.743 20.135 1.00 96.50 86 ASP A O 1
ATOM 641 N N . LYS A 1 87 ? -16.119 -4.535 19.759 1.00 97.31 87 LYS A N 1
ATOM 642 C CA . LYS A 1 87 ? -17.554 -4.323 19.515 1.00 97.31 87 LYS A CA 1
ATOM 643 C C . LYS A 1 87 ? -17.967 -4.552 18.058 1.00 97.31 87 LYS A C 1
ATOM 645 O O . LYS A 1 87 ? -19.093 -4.206 17.699 1.00 97.31 87 LYS A O 1
ATOM 650 N N . LYS A 1 88 ? -17.087 -5.118 17.221 1.00 97.56 88 LYS A N 1
ATOM 651 C CA . LYS A 1 88 ? -17.286 -5.345 15.777 1.00 97.56 88 LYS A CA 1
ATOM 652 C C . LYS A 1 88 ? -17.592 -4.071 14.984 1.00 97.56 88 LYS A C 1
ATOM 654 O O . LYS A 1 88 ? -18.267 -4.124 13.960 1.00 97.56 88 LYS A O 1
ATOM 659 N N . ARG A 1 89 ? -17.120 -2.916 15.452 1.00 97.81 89 ARG A N 1
ATOM 660 C CA . ARG A 1 89 ? -17.265 -1.648 14.730 1.00 97.81 89 ARG A CA 1
ATOM 661 C C . ARG A 1 89 ? -15.989 -1.350 13.966 1.00 97.81 89 ARG A C 1
ATOM 663 O O . ARG A 1 89 ? -14.901 -1.562 14.506 1.00 97.81 89 ARG A O 1
ATOM 670 N N . ALA A 1 90 ? -16.127 -0.880 12.731 1.00 97.81 90 ALA A N 1
ATOM 671 C CA . ALA A 1 90 ? -14.995 -0.515 11.894 1.00 97.81 90 ALA A CA 1
ATOM 672 C C . ALA A 1 90 ? -14.217 0.633 12.546 1.00 97.81 90 ALA A C 1
ATOM 674 O O . ALA A 1 90 ? -14.789 1.652 12.918 1.00 97.81 90 ALA A O 1
ATOM 675 N N . VAL A 1 91 ? -12.910 0.447 12.703 1.00 98.19 91 VAL A N 1
ATOM 676 C CA . VAL A 1 91 ? -11.974 1.514 13.080 1.00 98.19 91 VAL A CA 1
ATOM 677 C C . VAL A 1 91 ? -11.107 1.923 11.897 1.00 98.19 91 VAL A C 1
ATOM 679 O O . VAL A 1 91 ? -10.617 3.051 11.853 1.00 98.19 91 VAL A O 1
ATOM 682 N N . ARG A 1 92 ? -10.928 1.013 10.931 1.00 98.12 92 ARG A N 1
ATOM 683 C CA . ARG A 1 92 ? -10.313 1.278 9.634 1.00 98.12 92 ARG A CA 1
ATOM 684 C C . ARG A 1 92 ? -10.951 0.431 8.557 1.00 98.12 92 ARG A C 1
ATOM 686 O O . ARG A 1 92 ? -11.431 -0.669 8.831 1.00 98.12 92 ARG A O 1
ATOM 693 N N . GLU A 1 93 ? -10.858 0.931 7.347 1.00 98.19 93 GLU A N 1
ATOM 694 C CA . GLU A 1 93 ? -11.283 0.252 6.140 1.00 98.19 93 GLU A CA 1
ATOM 695 C C . GLU A 1 93 ? -10.234 0.509 5.062 1.00 98.19 93 GLU A C 1
ATOM 697 O O . GLU A 1 93 ? -9.646 1.592 5.006 1.00 98.19 93 GLU A O 1
ATOM 702 N N . VAL A 1 94 ? -9.929 -0.522 4.285 1.00 98.19 94 VAL A N 1
ATOM 703 C CA . VAL A 1 94 ? -9.001 -0.460 3.161 1.00 98.19 94 VAL A CA 1
ATOM 704 C C . VAL A 1 94 ? -9.719 -1.040 1.958 1.00 98.19 94 VAL A C 1
ATOM 706 O O . VAL A 1 94 ? -10.010 -2.234 1.938 1.00 98.19 94 VAL A O 1
ATOM 709 N N . GLU A 1 95 ? -10.013 -0.208 0.975 1.00 98.00 95 GLU A N 1
ATOM 710 C CA . GLU A 1 95 ? -10.549 -0.629 -0.320 1.00 98.00 95 GLU A CA 1
ATOM 711 C C . GLU A 1 95 ? -9.414 -0.669 -1.336 1.00 98.00 95 GLU A C 1
ATOM 713 O O . GLU A 1 95 ? -8.517 0.178 -1.304 1.00 98.00 95 GLU A O 1
ATOM 718 N N . VAL A 1 96 ? -9.432 -1.675 -2.204 1.00 97.25 96 VAL A N 1
ATOM 719 C CA . VAL A 1 96 ? -8.367 -1.935 -3.168 1.00 97.25 96 VAL A CA 1
ATOM 720 C C . VAL A 1 96 ? -8.978 -2.154 -4.542 1.00 97.25 96 VAL A C 1
ATOM 722 O O . VAL A 1 96 ? -9.625 -3.174 -4.787 1.00 97.25 96 VAL A O 1
ATOM 725 N N . ASP A 1 97 ? -8.709 -1.227 -5.453 1.00 96.56 97 ASP A N 1
ATOM 726 C CA . ASP A 1 97 ? -9.106 -1.336 -6.851 1.00 96.56 97 ASP A CA 1
ATOM 727 C C . ASP A 1 97 ? -7.902 -1.740 -7.703 1.00 96.56 97 ASP A C 1
ATOM 729 O O . ASP A 1 97 ? -6.838 -1.118 -7.654 1.00 96.56 97 ASP A O 1
ATOM 733 N N . TYR A 1 98 ? -8.078 -2.783 -8.514 1.00 94.50 98 TYR A N 1
ATOM 734 C CA . TYR A 1 98 ? -7.044 -3.324 -9.395 1.00 94.50 98 TYR A CA 1
ATOM 735 C C . TYR A 1 98 ? -7.370 -3.014 -10.855 1.00 94.50 98 TYR A C 1
ATOM 737 O O . TYR A 1 98 ? -8.347 -3.528 -11.399 1.00 94.50 98 TYR A O 1
ATOM 745 N N . TRP A 1 99 ? -6.535 -2.205 -11.499 1.00 94.31 99 TRP A N 1
ATOM 746 C CA . TRP A 1 99 ? -6.663 -1.804 -12.900 1.00 94.31 99 TRP A CA 1
ATOM 747 C C . TRP A 1 99 ? -5.552 -2.505 -13.687 1.00 94.31 99 TRP A C 1
ATOM 749 O O . TRP A 1 99 ? -4.463 -1.974 -13.912 1.00 94.31 99 TRP A O 1
ATOM 759 N N . ALA A 1 100 ? -5.795 -3.784 -13.991 1.00 86.69 100 ALA A N 1
ATOM 760 C CA . ALA A 1 100 ? -4.776 -4.707 -14.493 1.00 86.69 100 ALA A CA 1
ATOM 761 C C . ALA A 1 100 ? -4.214 -4.321 -15.872 1.00 86.69 100 ALA A C 1
ATOM 763 O O . ALA A 1 100 ? -3.059 -4.612 -16.166 1.00 86.69 100 ALA A O 1
ATOM 764 N N . ASP A 1 101 ? -5.022 -3.677 -16.708 1.00 89.69 101 ASP A N 1
ATOM 765 C CA . ASP A 1 101 ? -4.644 -3.153 -18.020 1.00 89.69 101 ASP A CA 1
ATOM 766 C C . ASP A 1 101 ? -3.683 -1.961 -17.933 1.00 89.69 101 ASP A C 1
ATOM 768 O O . ASP A 1 101 ? -2.831 -1.792 -18.805 1.00 89.69 101 ASP A O 1
ATOM 772 N N . GLU A 1 102 ? -3.769 -1.180 -16.858 1.00 90.12 102 GLU A N 1
ATOM 773 C CA . GLU A 1 102 ? -2.906 -0.020 -16.621 1.00 90.12 102 GLU A CA 1
ATOM 774 C C . GLU A 1 102 ? -1.728 -0.314 -15.679 1.00 90.12 102 GLU A C 1
ATOM 776 O O . GLU A 1 102 ? -0.866 0.545 -15.478 1.00 90.12 102 GLU A O 1
ATOM 781 N N . GLY A 1 103 ? -1.678 -1.517 -15.092 1.00 92.75 103 GLY A N 1
ATOM 782 C CA . GLY A 1 103 ? -0.716 -1.852 -14.040 1.00 92.75 103 GLY A CA 1
ATOM 783 C C . GLY A 1 103 ? -0.884 -0.963 -12.805 1.00 92.75 103 GLY A C 1
ATOM 784 O O . GLY A 1 103 ? 0.093 -0.672 -12.119 1.00 92.75 103 GLY A O 1
ATOM 785 N N . LEU A 1 104 ? -2.103 -0.484 -12.547 1.00 96.12 104 LEU A N 1
ATOM 786 C CA . LEU A 1 104 ? -2.405 0.467 -11.484 1.00 96.12 104 LEU A CA 1
ATOM 787 C C . LEU A 1 104 ? -3.193 -0.216 -10.361 1.00 96.12 104 LEU A C 1
ATOM 789 O O . LEU A 1 104 ? -4.141 -0.964 -10.599 1.00 96.12 104 LEU A O 1
ATOM 793 N N . VAL A 1 105 ? -2.800 0.058 -9.121 1.00 96.38 105 VAL A N 1
ATOM 794 C CA . VAL A 1 105 ? -3.531 -0.335 -7.914 1.00 96.38 105 VAL A CA 1
ATOM 795 C C . VAL A 1 105 ? -3.871 0.916 -7.129 1.00 96.38 105 VAL A C 1
ATOM 797 O O . VAL A 1 105 ? -2.980 1.696 -6.792 1.00 96.38 105 VAL A O 1
ATOM 800 N N . LEU A 1 106 ? -5.147 1.095 -6.814 1.00 97.19 106 LEU A N 1
ATOM 801 C CA . LEU A 1 106 ? -5.625 2.178 -5.969 1.00 97.19 106 LEU A CA 1
ATOM 802 C C . LEU A 1 106 ? -5.996 1.613 -4.603 1.00 97.19 106 LEU A C 1
ATOM 804 O O . LEU A 1 106 ? -6.757 0.656 -4.516 1.00 97.19 106 LEU A O 1
ATOM 808 N N . VAL A 1 107 ? -5.453 2.194 -3.539 1.00 97.81 107 VAL A N 1
ATOM 809 C CA . VAL A 1 107 ? -5.727 1.787 -2.161 1.00 97.81 107 VAL A CA 1
ATOM 810 C C . VAL A 1 107 ? -6.331 2.965 -1.411 1.00 97.81 107 VAL A C 1
ATOM 812 O O . VAL A 1 107 ? -5.639 3.948 -1.132 1.00 97.81 107 VAL A O 1
ATOM 815 N N . ASN A 1 108 ? -7.612 2.868 -1.067 1.00 98.19 108 ASN A N 1
ATOM 816 C CA . ASN A 1 108 ? -8.307 3.866 -0.262 1.00 98.19 108 ASN A CA 1
ATOM 817 C C . ASN A 1 108 ? -8.297 3.424 1.198 1.00 98.19 108 ASN A C 1
ATOM 819 O O . ASN A 1 108 ? -8.844 2.383 1.547 1.00 98.19 108 ASN A O 1
ATOM 823 N N . PHE A 1 109 ? -7.682 4.223 2.058 1.00 98.31 109 PHE A N 1
ATOM 824 C CA . PHE A 1 109 ? -7.692 4.035 3.500 1.00 98.31 109 PHE A CA 1
ATOM 825 C C . PHE A 1 109 ? -8.721 4.970 4.113 1.00 98.31 109 PHE A C 1
ATOM 827 O O . PHE A 1 109 ? -8.614 6.181 3.937 1.00 98.31 109 PHE A O 1
ATOM 834 N N . SER A 1 110 ? -9.639 4.425 4.900 1.00 98.19 110 SER A N 1
ATOM 835 C CA . SER A 1 110 ? -10.588 5.186 5.710 1.00 98.19 110 SER A CA 1
ATOM 836 C C . SER A 1 110 ? -10.336 4.916 7.186 1.00 98.19 110 SER A C 1
ATOM 838 O O . SER A 1 110 ? -10.062 3.787 7.605 1.00 98.19 110 SER A O 1
ATOM 840 N N . LYS A 1 111 ? -10.431 5.968 7.996 1.00 97.94 111 LYS A N 1
ATOM 841 C CA . LYS A 1 111 ? -10.241 5.928 9.443 1.00 97.94 111 LYS A CA 1
ATOM 842 C C . LYS A 1 111 ? -11.509 6.382 10.144 1.00 97.94 111 LYS A C 1
ATOM 844 O O . LYS A 1 111 ? -12.074 7.426 9.822 1.00 97.94 111 LYS A O 1
ATOM 849 N N . TYR A 1 112 ? -11.891 5.636 11.170 1.00 98.25 112 TYR A N 1
ATOM 850 C CA . TYR A 1 112 ? -13.025 5.953 12.025 1.00 98.25 112 TYR A CA 1
ATOM 851 C C . TYR A 1 112 ? -12.560 6.228 13.454 1.00 98.25 112 TYR A C 1
ATOM 853 O O . TYR A 1 112 ? -11.444 5.889 13.858 1.00 98.25 112 TYR A O 1
ATOM 861 N N . SER A 1 113 ? -13.429 6.859 14.235 1.00 97.25 113 SER A N 1
ATOM 862 C CA . SER A 1 113 ? -13.240 7.052 15.665 1.00 97.25 113 SER A CA 1
ATOM 863 C C . SER A 1 113 ? -13.079 5.708 16.389 1.00 97.25 113 SER A C 1
ATOM 865 O O . SER A 1 113 ? -13.508 4.672 15.881 1.00 97.25 113 SER A O 1
ATOM 867 N N . PRO A 1 114 ? -12.487 5.676 17.600 1.00 94.88 114 PRO A N 1
ATOM 868 C CA . PRO A 1 114 ? -12.289 4.422 18.339 1.00 94.88 114 PRO A CA 1
ATOM 869 C C . PRO A 1 114 ? -13.583 3.639 18.616 1.00 94.88 114 PRO A C 1
ATOM 871 O O . PRO A 1 114 ? -13.566 2.412 18.731 1.00 94.88 114 PRO A O 1
ATOM 874 N N . ASP A 1 115 ? -14.711 4.342 18.715 1.00 96.12 115 ASP A N 1
ATOM 875 C CA . ASP A 1 115 ? -16.042 3.756 18.856 1.00 96.12 115 ASP A CA 1
ATOM 876 C C . ASP A 1 115 ? -16.689 3.373 17.516 1.00 96.12 115 ASP A C 1
ATOM 878 O O . ASP A 1 115 ? -17.804 2.860 17.536 1.00 96.12 115 ASP A O 1
ATOM 882 N N . GLY A 1 116 ? -16.016 3.605 16.387 1.00 95.31 116 GLY A N 1
ATOM 883 C CA . GLY A 1 116 ? -16.438 3.291 15.023 1.00 95.31 116 GLY A CA 1
ATOM 884 C C . GLY A 1 116 ? -17.684 4.030 14.536 1.00 95.31 116 GLY A C 1
ATOM 885 O O . GLY A 1 116 ? -18.347 3.542 13.628 1.00 95.31 116 GLY A O 1
ATOM 886 N N . LEU A 1 117 ? -18.055 5.150 15.170 1.00 95.38 117 LEU A N 1
ATOM 887 C CA . LEU A 1 117 ? -19.276 5.896 14.833 1.00 95.38 117 LEU A CA 1
ATOM 888 C C . LEU A 1 117 ? -19.035 7.112 13.937 1.00 95.38 117 LEU A C 1
ATOM 890 O O . LEU A 1 117 ? -19.944 7.519 13.219 1.00 95.38 117 LEU A O 1
ATOM 894 N N . ALA A 1 118 ? -17.845 7.706 13.984 1.00 97.62 118 ALA A N 1
ATOM 895 C CA . ALA A 1 118 ? -17.520 8.915 13.242 1.00 97.62 118 ALA A CA 1
ATOM 896 C C . ALA A 1 118 ? -16.363 8.660 12.280 1.00 97.62 118 ALA A C 1
ATOM 898 O O . ALA A 1 118 ? -15.333 8.111 12.664 1.00 97.62 118 ALA A O 1
ATOM 899 N N . PHE A 1 119 ? -16.514 9.104 11.037 1.00 97.56 119 PHE A N 1
ATOM 900 C CA . PHE A 1 119 ? -15.406 9.189 10.095 1.00 97.56 119 PHE A CA 1
ATOM 901 C C . PHE A 1 119 ? -14.407 10.254 10.570 1.00 97.56 119 PHE A C 1
ATOM 903 O O . PHE A 1 119 ? -14.809 11.345 10.977 1.00 97.56 119 PHE A O 1
ATOM 910 N N . GLN A 1 120 ? -13.116 9.927 10.560 1.00 97.50 120 GLN A N 1
ATOM 911 C CA . GLN A 1 120 ? -12.042 10.820 11.005 1.00 97.50 120 GLN A CA 1
ATOM 912 C C . GLN A 1 120 ? -11.133 11.287 9.876 1.00 97.50 120 GLN A C 1
ATOM 914 O O . GLN A 1 120 ? -10.445 12.286 10.063 1.00 97.50 120 GLN A O 1
ATOM 919 N N . GLY A 1 121 ? -11.088 10.559 8.764 1.00 96.44 121 GLY A N 1
ATOM 920 C CA . GLY A 1 121 ? -10.193 10.889 7.672 1.00 96.44 121 GLY A CA 1
ATOM 921 C C . GLY A 1 121 ? -9.979 9.744 6.696 1.00 96.44 121 GLY A C 1
ATOM 922 O O . GLY A 1 121 ? -10.349 8.597 6.963 1.00 96.44 121 GLY A O 1
ATOM 923 N N . SER A 1 122 ? -9.352 10.065 5.573 1.00 97.38 122 SER A N 1
ATOM 924 C CA . SER A 1 122 ? -8.990 9.123 4.525 1.00 97.38 122 SER A CA 1
ATOM 925 C C . SER A 1 122 ? -7.675 9.487 3.849 1.00 97.38 122 SER A C 1
ATOM 927 O O . SER A 1 122 ? -7.304 10.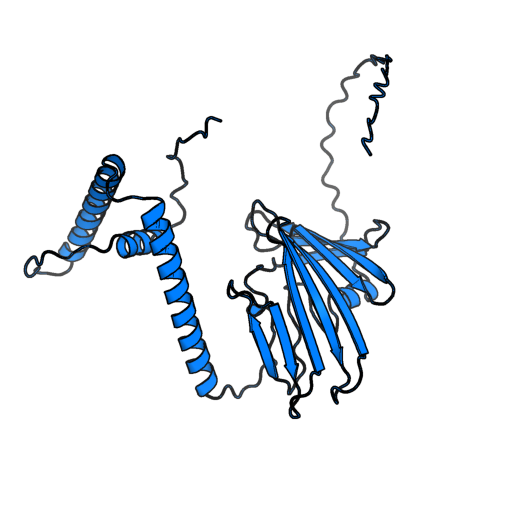652 3.741 1.00 97.38 122 SER A O 1
ATOM 929 N N . LYS A 1 123 ? -6.978 8.489 3.319 1.00 97.44 123 LYS A N 1
ATOM 930 C CA . LYS A 1 123 ? -5.865 8.693 2.388 1.00 97.44 123 LYS A CA 1
ATOM 931 C C . LYS A 1 123 ? -6.026 7.758 1.214 1.00 97.44 123 LYS A C 1
ATOM 933 O O . LYS A 1 123 ? -6.458 6.627 1.394 1.00 97.44 123 LYS A O 1
ATOM 938 N N . GLN A 1 124 ? -5.617 8.210 0.042 1.00 98.12 124 GLN A N 1
ATOM 939 C CA . GLN A 1 124 ? -5.570 7.363 -1.137 1.00 98.12 124 GLN A CA 1
ATOM 940 C C . GLN A 1 124 ? -4.118 7.193 -1.569 1.00 98.12 124 GLN A C 1
ATOM 942 O O . GLN A 1 124 ? -3.349 8.155 -1.597 1.00 98.12 124 GLN A O 1
ATOM 947 N N . LEU A 1 125 ? -3.747 5.953 -1.862 1.00 98.12 125 LEU A N 1
ATOM 948 C CA . LEU A 1 125 ? -2.445 5.564 -2.376 1.00 98.12 125 LEU A CA 1
ATOM 949 C C . LEU A 1 125 ? -2.652 4.913 -3.742 1.00 98.12 125 LEU A C 1
ATOM 951 O O . LEU A 1 125 ? -3.215 3.826 -3.818 1.00 98.12 125 LEU A O 1
ATOM 955 N N . ALA A 1 126 ? -2.197 5.559 -4.808 1.00 97.88 126 ALA A N 1
ATOM 956 C CA . ALA A 1 126 ? -2.121 4.946 -6.126 1.00 97.88 126 ALA A CA 1
ATOM 957 C C . ALA A 1 126 ? -0.712 4.394 -6.340 1.00 97.88 126 ALA A C 1
ATOM 959 O O . ALA A 1 126 ? 0.272 5.074 -6.047 1.00 97.88 126 ALA A O 1
ATOM 960 N N . VAL A 1 127 ? -0.607 3.171 -6.847 1.00 97.75 127 VAL A N 1
ATOM 961 C CA . VAL A 1 127 ? 0.667 2.508 -7.126 1.00 97.75 127 VAL A CA 1
ATOM 962 C C . VAL A 1 127 ? 0.649 1.990 -8.542 1.00 97.75 127 VAL A C 1
ATOM 964 O O . VAL A 1 127 ? -0.230 1.218 -8.918 1.00 97.75 127 VAL A O 1
ATOM 967 N N . ARG A 1 128 ? 1.631 2.424 -9.323 1.00 97.06 128 ARG A N 1
ATOM 968 C CA . ARG A 1 128 ? 1.828 1.970 -10.691 1.00 97.06 128 ARG A CA 1
ATOM 969 C C . ARG A 1 128 ? 2.988 0.991 -10.725 1.00 97.06 128 ARG A C 1
ATOM 971 O O . ARG A 1 128 ? 4.101 1.316 -10.311 1.00 97.06 128 ARG A O 1
ATOM 978 N N . PHE A 1 129 ? 2.707 -0.192 -11.237 1.00 95.81 129 PHE A N 1
ATOM 979 C CA . PHE A 1 129 ? 3.656 -1.272 -11.422 1.00 95.81 129 PHE A CA 1
ATOM 980 C C . PHE A 1 129 ? 4.189 -1.256 -12.852 1.00 95.81 129 PHE A C 1
ATOM 982 O O . PHE A 1 129 ? 3.451 -0.977 -13.802 1.00 95.81 129 PHE A O 1
ATOM 989 N N . SER A 1 130 ? 5.469 -1.579 -13.014 1.00 94.12 130 SER A N 1
ATOM 990 C CA . SER A 1 130 ? 6.045 -1.800 -14.329 1.00 94.12 130 SER A CA 1
ATOM 991 C C . SER A 1 130 ? 5.390 -3.005 -14.982 1.00 94.12 130 SER A C 1
ATOM 993 O O . SER A 1 130 ? 5.249 -4.069 -14.378 1.00 94.12 130 SER A O 1
ATOM 995 N N . SER A 1 131 ? 5.078 -2.874 -16.266 1.00 90.25 131 SER A N 1
ATOM 996 C CA . SER A 1 131 ? 4.665 -4.019 -17.081 1.00 90.25 131 SER A CA 1
ATOM 997 C C . SER A 1 131 ? 5.808 -5.006 -17.361 1.00 90.25 131 SER A C 1
ATOM 999 O O . SER A 1 131 ? 5.540 -6.138 -17.760 1.00 90.25 131 SER A O 1
ATOM 1001 N N . LEU A 1 132 ? 7.070 -4.589 -17.180 1.00 90.56 132 LEU A N 1
ATOM 1002 C CA . LEU A 1 132 ? 8.244 -5.391 -17.535 1.00 90.56 132 LEU A CA 1
ATOM 1003 C C . LEU A 1 132 ? 8.682 -6.325 -16.406 1.00 90.56 132 LEU A C 1
ATOM 1005 O O . LEU A 1 132 ? 8.891 -7.512 -16.648 1.00 90.56 132 LEU A O 1
ATOM 1009 N N . ASP A 1 133 ? 8.825 -5.796 -15.192 1.00 91.69 133 ASP A N 1
ATOM 1010 C CA . ASP A 1 133 ? 9.345 -6.534 -14.034 1.00 91.69 133 ASP A CA 1
ATOM 1011 C C . ASP A 1 133 ? 8.303 -6.749 -12.921 1.00 91.69 133 ASP A C 1
ATOM 1013 O O . ASP A 1 133 ? 8.537 -7.538 -12.004 1.00 91.69 133 ASP A O 1
ATOM 1017 N N . GLY A 1 134 ? 7.131 -6.109 -13.015 1.00 92.25 134 GLY A N 1
ATOM 1018 C CA . GLY A 1 134 ? 6.091 -6.181 -11.991 1.00 92.25 134 GLY A CA 1
ATOM 1019 C C . GLY A 1 134 ? 6.452 -5.461 -10.689 1.00 92.25 134 GLY A C 1
ATOM 1020 O O . GLY A 1 134 ? 5.829 -5.738 -9.662 1.00 92.25 134 GLY A O 1
ATOM 1021 N N . LEU A 1 135 ? 7.447 -4.568 -10.701 1.00 95.19 135 LEU A N 1
ATOM 1022 C CA . LEU A 1 135 ? 7.859 -3.769 -9.550 1.00 95.19 135 LEU A CA 1
ATOM 1023 C C . LEU A 1 135 ? 7.156 -2.402 -9.540 1.00 95.19 135 LEU A C 1
ATOM 1025 O O . LEU A 1 135 ? 6.821 -1.869 -10.597 1.00 95.19 135 LEU A O 1
ATOM 1029 N N . PRO A 1 136 ? 6.927 -1.793 -8.365 1.00 96.69 136 PRO A N 1
ATOM 1030 C CA . PRO A 1 136 ? 6.359 -0.450 -8.282 1.00 96.69 136 PRO A CA 1
ATOM 1031 C C . PRO A 1 136 ? 7.302 0.628 -8.837 1.00 96.69 136 PRO A C 1
ATOM 1033 O O . PRO A 1 136 ? 8.265 1.019 -8.186 1.00 96.69 136 PRO A O 1
ATOM 1036 N N . GLU A 1 137 ? 7.001 1.190 -10.000 1.00 95.75 137 GLU A N 1
ATOM 1037 C CA . GLU A 1 137 ? 7.778 2.314 -10.549 1.00 95.75 137 GLU A CA 1
ATOM 1038 C C . GLU A 1 137 ? 7.465 3.617 -9.803 1.00 95.75 137 GLU A C 1
ATOM 1040 O O . GLU A 1 137 ? 8.296 4.527 -9.692 1.00 95.75 137 GLU A O 1
ATOM 1045 N N . TYR A 1 138 ? 6.227 3.722 -9.316 1.00 95.12 138 TYR A N 1
ATOM 1046 C CA . TYR A 1 138 ? 5.662 4.992 -8.913 1.00 95.12 138 TYR A CA 1
ATOM 1047 C C . TYR A 1 138 ? 4.528 4.863 -7.893 1.00 95.12 138 TYR A C 1
ATOM 1049 O O . TYR A 1 138 ? 3.684 3.971 -7.988 1.00 95.12 138 TYR A O 1
ATOM 1057 N N . TYR A 1 139 ? 4.486 5.811 -6.959 1.00 97.69 139 TYR A N 1
ATOM 1058 C CA . TYR A 1 139 ? 3.441 5.969 -5.956 1.00 97.69 139 TYR A CA 1
ATOM 1059 C C . TYR A 1 139 ? 2.901 7.406 -5.973 1.00 97.69 139 TYR A C 1
ATOM 1061 O O . TYR A 1 139 ? 3.676 8.367 -6.015 1.00 97.69 139 TYR A O 1
ATOM 1069 N N . GLU A 1 140 ? 1.584 7.560 -5.845 1.00 97.75 140 GLU A N 1
ATOM 1070 C CA . GLU A 1 140 ? 0.922 8.824 -5.505 1.00 97.75 140 GLU A CA 1
ATOM 1071 C C . GLU A 1 140 ? 0.168 8.696 -4.199 1.00 97.75 140 GLU A C 1
ATOM 1073 O O . GLU A 1 140 ? -0.665 7.809 -4.039 1.00 97.75 140 GLU A O 1
ATOM 1078 N N . ILE A 1 141 ? 0.429 9.619 -3.279 1.00 97.75 141 ILE A N 1
ATOM 1079 C CA . ILE A 1 141 ? -0.348 9.762 -2.052 1.00 97.75 141 ILE A CA 1
ATOM 1080 C C . ILE A 1 141 ? -1.206 11.011 -2.189 1.00 97.75 141 ILE A C 1
ATOM 1082 O O . ILE A 1 141 ? -0.666 12.115 -2.286 1.00 97.75 141 ILE A O 1
ATOM 1086 N N . PHE A 1 142 ? -2.522 10.836 -2.151 1.00 97.25 142 PHE A N 1
ATOM 1087 C CA . PHE A 1 142 ? -3.496 11.920 -2.112 1.00 97.25 142 PHE A CA 1
ATOM 1088 C C . PHE A 1 142 ? -3.931 12.157 -0.664 1.00 97.25 142 PHE A C 1
ATOM 1090 O O . PHE A 1 142 ? -4.361 11.237 0.043 1.00 97.25 142 PHE A O 1
ATOM 1097 N N . ASN A 1 143 ? -3.783 13.399 -0.212 1.00 94.25 143 ASN A N 1
ATOM 1098 C CA . ASN A 1 143 ? -4.214 13.848 1.104 1.00 94.25 143 ASN A CA 1
ATOM 1099 C C . ASN A 1 143 ? -5.634 14.432 1.048 1.00 94.25 143 ASN A C 1
ATOM 1101 O O . ASN A 1 143 ? -6.123 14.834 -0.004 1.00 94.25 143 ASN A O 1
ATOM 1105 N N . GLU A 1 144 ? -6.282 14.522 2.209 1.00 92.12 144 GLU A N 1
ATOM 1106 C CA . GLU A 1 144 ? -7.643 15.070 2.350 1.00 92.12 144 GLU A CA 1
ATOM 1107 C C . GLU A 1 144 ? -7.749 16.544 1.958 1.00 92.12 144 GLU A C 1
ATOM 1109 O O . GLU A 1 144 ? -8.802 16.997 1.521 1.00 92.12 144 GLU A O 1
ATOM 1114 N N . ASP A 1 145 ? -6.655 17.293 2.098 1.00 92.62 145 ASP A N 1
ATOM 1115 C CA . ASP A 1 145 ? -6.572 18.700 1.704 1.00 92.62 145 ASP A CA 1
ATOM 1116 C C . ASP A 1 145 ? -6.430 18.891 0.181 1.00 92.62 145 ASP A C 1
ATOM 1118 O O . ASP A 1 145 ? -6.274 20.018 -0.288 1.00 92.62 145 ASP A O 1
ATOM 1122 N N . GLY A 1 146 ? -6.482 17.801 -0.592 1.00 93.00 146 GLY A N 1
ATOM 1123 C CA . GLY A 1 146 ? -6.329 17.792 -2.043 1.00 93.00 146 GLY A CA 1
ATOM 1124 C C . GLY A 1 146 ? -4.877 17.838 -2.512 1.00 93.00 146 GLY A C 1
ATOM 1125 O O . GLY A 1 146 ? -4.635 17.742 -3.713 1.00 93.00 146 GLY A O 1
ATOM 1126 N N . THR A 1 147 ? -3.903 17.952 -1.602 1.00 93.94 147 THR A N 1
ATOM 1127 C CA . THR A 1 147 ? -2.488 17.905 -1.980 1.00 93.94 147 THR A CA 1
ATOM 1128 C C . THR A 1 147 ? -2.077 16.490 -2.359 1.00 93.94 147 THR A C 1
ATOM 1130 O O . THR A 1 147 ? -2.565 15.502 -1.798 1.00 93.94 147 THR A O 1
ATOM 1133 N N . LYS A 1 148 ? -1.116 16.386 -3.281 1.00 95.75 148 LYS A N 1
ATOM 1134 C CA . LYS A 1 148 ? -0.517 15.103 -3.653 1.00 95.75 148 LYS A CA 1
ATOM 1135 C C . LYS A 1 148 ? 0.994 15.068 -3.473 1.00 95.75 148 LYS A C 1
ATOM 1137 O O . LYS A 1 148 ? 1.700 16.068 -3.629 1.00 95.75 148 LYS A O 1
ATOM 1142 N N . MET A 1 149 ? 1.493 13.877 -3.170 1.00 96.62 149 MET A N 1
ATOM 1143 C CA . MET A 1 149 ? 2.916 13.567 -3.114 1.00 96.62 149 MET A CA 1
ATOM 1144 C C . MET A 1 149 ? 3.236 12.456 -4.100 1.00 96.62 149 MET A C 1
ATOM 1146 O O . MET A 1 149 ? 2.546 11.442 -4.134 1.00 96.62 149 MET A O 1
ATOM 1150 N N . GLN A 1 150 ? 4.294 12.661 -4.875 1.00 97.25 150 GLN A N 1
ATOM 1151 C CA . GLN A 1 150 ? 4.738 11.750 -5.918 1.00 97.25 150 GLN A CA 1
ATOM 1152 C C . GLN A 1 150 ? 6.044 11.089 -5.485 1.00 97.25 150 GLN A C 1
ATOM 1154 O O . GLN A 1 150 ? 6.970 11.775 -5.042 1.00 97.25 150 GLN A O 1
ATOM 1159 N N . LEU A 1 151 ? 6.132 9.769 -5.610 1.00 97.31 151 LEU A N 1
ATOM 1160 C CA . LEU A 1 151 ? 7.321 9.007 -5.251 1.00 97.31 151 LEU A CA 1
ATOM 1161 C C . LEU A 1 151 ? 7.690 8.076 -6.397 1.00 97.31 151 LEU A C 1
ATOM 1163 O O . LEU A 1 151 ? 6.855 7.309 -6.856 1.00 97.31 151 LEU A O 1
ATOM 1167 N N . THR A 1 152 ? 8.935 8.129 -6.848 1.00 97.12 152 THR A N 1
ATOM 1168 C CA . THR A 1 152 ? 9.482 7.207 -7.857 1.00 97.12 152 THR A CA 1
ATOM 1169 C C . THR A 1 152 ? 10.557 6.355 -7.212 1.00 97.12 152 THR A C 1
ATOM 1171 O O . THR A 1 152 ? 11.331 6.892 -6.416 1.00 97.12 152 THR A O 1
ATOM 1174 N N . VAL A 1 153 ? 10.641 5.075 -7.558 1.00 96.56 153 VAL A N 1
ATOM 1175 C CA . VAL A 1 153 ? 11.668 4.180 -7.012 1.00 96.56 153 VAL A CA 1
ATOM 1176 C C . VAL A 1 153 ? 12.584 3.707 -8.129 1.00 96.56 153 VAL A C 1
ATOM 1178 O O . VAL A 1 153 ? 12.113 3.274 -9.174 1.00 96.56 153 VAL A O 1
ATOM 1181 N N . ASP A 1 154 ? 13.887 3.821 -7.898 1.00 96.44 154 ASP A N 1
ATOM 1182 C CA . ASP A 1 154 ? 14.925 3.243 -8.747 1.00 96.44 154 ASP A CA 1
ATOM 1183 C C . ASP A 1 154 ? 15.509 2.034 -8.020 1.00 96.44 154 ASP A C 1
ATOM 1185 O O . ASP A 1 154 ? 16.151 2.183 -6.974 1.00 96.44 154 ASP A O 1
ATOM 1189 N N . TYR A 1 155 ? 15.182 0.838 -8.504 1.00 96.25 155 TYR A N 1
ATOM 1190 C CA . TYR A 1 155 ? 15.611 -0.413 -7.888 1.00 96.25 155 TYR A CA 1
ATOM 1191 C C . TYR A 1 155 ? 17.005 -0.825 -8.365 1.00 96.25 155 TYR A C 1
ATOM 1193 O O . TYR A 1 155 ? 17.429 -0.515 -9.476 1.00 96.25 155 TYR A O 1
ATOM 1201 N N . ASP A 1 156 ? 17.716 -1.560 -7.513 1.00 94.31 156 ASP A N 1
ATOM 1202 C CA . ASP A 1 156 ? 18.951 -2.235 -7.887 1.00 94.31 156 ASP A CA 1
ATOM 1203 C C . ASP A 1 156 ? 18.712 -3.310 -8.964 1.00 94.31 156 ASP A C 1
ATOM 1205 O O . ASP A 1 156 ? 17.581 -3.689 -9.268 1.00 94.31 156 ASP A O 1
ATOM 1209 N N . GLU A 1 157 ? 19.796 -3.837 -9.541 1.00 92.69 157 GLU A N 1
ATOM 1210 C CA . GLU A 1 157 ? 19.739 -4.844 -10.615 1.00 92.69 157 GLU A CA 1
ATOM 1211 C C . GLU A 1 157 ? 18.961 -6.120 -10.239 1.00 92.69 157 GLU A C 1
ATOM 1213 O O . GLU A 1 157 ? 18.553 -6.874 -11.124 1.00 92.69 157 GLU A O 1
ATOM 1218 N N . HIS A 1 158 ? 18.768 -6.382 -8.942 1.00 92.44 158 HIS A N 1
ATOM 1219 C CA . HIS A 1 158 ? 18.055 -7.554 -8.439 1.00 92.44 158 HIS A CA 1
ATOM 1220 C C . HIS A 1 158 ? 16.597 -7.245 -8.076 1.00 92.44 158 HIS A C 1
ATOM 1222 O O . HIS A 1 158 ? 15.841 -8.169 -7.774 1.00 92.44 158 HIS A O 1
ATOM 1228 N N . GLY A 1 159 ? 16.190 -5.973 -8.098 1.00 91.62 159 GLY A N 1
ATOM 1229 C CA . GLY A 1 159 ? 14.864 -5.544 -7.676 1.00 91.62 159 GLY A CA 1
ATOM 1230 C C . GLY A 1 159 ? 14.623 -5.700 -6.174 1.00 91.62 159 GLY A C 1
ATOM 1231 O O . GLY A 1 159 ? 13.473 -5.669 -5.750 1.00 91.62 159 GLY A O 1
ATOM 1232 N N . GLU A 1 160 ? 15.654 -5.924 -5.353 1.00 92.69 160 GLU A N 1
ATOM 1233 C CA . GLU A 1 160 ? 15.467 -6.236 -3.928 1.00 92.69 160 GLU A CA 1
ATOM 1234 C C . GLU A 1 160 ? 15.386 -4.972 -3.070 1.00 92.69 160 GLU A C 1
ATOM 1236 O O . GLU A 1 160 ? 14.615 -4.913 -2.105 1.00 92.69 160 GLU A O 1
ATOM 1241 N N . ASN A 1 161 ? 16.172 -3.959 -3.432 1.00 95.69 161 ASN A N 1
ATOM 1242 C CA . ASN A 1 161 ? 16.224 -2.667 -2.764 1.00 95.69 161 ASN A CA 1
ATOM 1243 C C . ASN A 1 161 ? 16.259 -1.547 -3.804 1.00 95.69 161 ASN A C 1
ATOM 1245 O O . ASN A 1 161 ? 16.618 -1.763 -4.956 1.00 95.69 161 ASN A O 1
ATOM 1249 N N . GLY A 1 162 ? 15.905 -0.335 -3.395 1.00 95.00 162 GLY A N 1
ATOM 1250 C CA . GLY A 1 162 ? 15.909 0.823 -4.274 1.00 95.00 162 GLY A CA 1
ATOM 1251 C C . GLY A 1 162 ? 16.058 2.148 -3.545 1.00 95.00 162 GLY A C 1
ATOM 1252 O O . GLY A 1 162 ? 15.907 2.250 -2.320 1.00 95.00 162 GLY A O 1
ATOM 1253 N N . GLU A 1 163 ? 16.347 3.183 -4.324 1.00 96.75 163 GLU A N 1
ATOM 1254 C CA . GLU A 1 163 ? 16.303 4.572 -3.889 1.00 96.75 163 GLU A CA 1
ATOM 1255 C C . GLU A 1 163 ? 14.943 5.176 -4.259 1.00 96.75 163 GLU A C 1
ATOM 1257 O O . GLU A 1 163 ? 14.559 5.251 -5.424 1.00 96.75 163 GLU A O 1
ATOM 1262 N N . MET A 1 164 ? 14.195 5.619 -3.250 1.00 96.94 164 MET A N 1
ATOM 1263 C CA . MET A 1 164 ? 12.918 6.300 -3.427 1.00 96.94 164 MET A CA 1
ATOM 1264 C C . MET A 1 164 ? 13.144 7.809 -3.473 1.00 96.94 164 MET A C 1
ATOM 1266 O O . MET A 1 164 ? 13.568 8.423 -2.490 1.00 96.94 164 MET A O 1
ATOM 1270 N N . TYR A 1 165 ? 12.819 8.420 -4.606 1.00 96.56 165 TYR A N 1
ATOM 1271 C CA . TYR A 1 165 ? 12.854 9.863 -4.814 1.00 96.56 165 TYR A CA 1
ATOM 1272 C C . TYR A 1 165 ? 11.478 10.461 -4.555 1.00 96.56 165 TYR A C 1
ATOM 1274 O O . TYR A 1 165 ? 10.492 10.050 -5.165 1.00 96.56 165 TYR A O 1
ATOM 1282 N N . ILE A 1 166 ? 11.418 11.463 -3.682 1.00 95.88 166 ILE A N 1
ATOM 1283 C CA . ILE A 1 166 ? 10.163 12.082 -3.262 1.00 95.88 166 ILE A CA 1
ATOM 1284 C C . ILE A 1 166 ? 10.047 13.463 -3.897 1.00 95.88 166 ILE A C 1
ATOM 1286 O O . ILE A 1 166 ? 10.969 14.277 -3.806 1.00 95.88 166 ILE A O 1
ATOM 1290 N N . LYS A 1 167 ? 8.902 13.750 -4.514 1.00 94.75 167 LYS A N 1
ATOM 1291 C CA . LYS A 1 167 ? 8.578 15.044 -5.116 1.00 94.75 167 LYS A CA 1
ATOM 1292 C C . LYS A 1 167 ? 7.242 15.556 -4.586 1.00 94.75 167 LYS A C 1
ATOM 1294 O O . LYS A 1 167 ? 6.276 14.807 -4.438 1.00 94.75 167 LYS A O 1
ATOM 1299 N N . HIS A 1 168 ? 7.183 16.856 -4.325 1.00 91.69 168 HIS A N 1
ATOM 1300 C CA . HIS A 1 168 ? 5.910 17.548 -4.139 1.00 91.69 168 HIS A CA 1
ATOM 1301 C C . HIS A 1 168 ? 5.201 17.731 -5.487 1.00 91.69 168 HIS A C 1
ATOM 1303 O O . HIS A 1 168 ? 5.835 17.649 -6.538 1.00 91.69 168 HIS A O 1
ATOM 1309 N N . GLU A 1 169 ? 3.903 18.034 -5.452 1.00 85.00 169 GLU A N 1
ATOM 1310 C CA . GLU A 1 169 ? 3.046 18.259 -6.626 1.00 85.00 169 GLU A CA 1
ATOM 1311 C C . GLU A 1 169 ? 3.657 19.178 -7.702 1.00 85.00 169 GLU A C 1
ATOM 1313 O O . GLU A 1 169 ? 3.490 18.935 -8.894 1.00 85.00 169 GLU A O 1
ATOM 1318 N N . PHE A 1 170 ? 4.440 20.181 -7.301 1.00 85.12 170 PHE A N 1
ATOM 1319 C CA . PHE A 1 170 ? 5.095 21.130 -8.210 1.00 85.12 170 PHE A CA 1
ATOM 1320 C C . PHE A 1 170 ? 6.479 20.673 -8.712 1.00 85.12 170 PHE A C 1
ATOM 1322 O O . PHE A 1 170 ? 7.279 21.482 -9.175 1.00 85.12 170 PHE A O 1
ATOM 1329 N N . GLY A 1 171 ? 6.808 19.385 -8.581 1.00 87.19 171 GLY A N 1
ATOM 1330 C CA . GLY A 1 171 ? 8.058 18.791 -9.069 1.00 87.19 171 GLY A CA 1
ATOM 1331 C C . GLY A 1 171 ? 9.299 19.090 -8.220 1.00 87.19 171 GLY A C 1
ATOM 1332 O O . GLY A 1 171 ? 10.383 18.587 -8.524 1.00 87.19 171 GLY A O 1
ATOM 1333 N N . HIS A 1 172 ? 9.170 19.869 -7.142 1.00 90.19 172 HIS A N 1
ATOM 1334 C CA . HIS A 1 172 ? 10.269 20.117 -6.213 1.00 90.19 172 HIS A CA 1
ATOM 1335 C C . HIS A 1 172 ? 10.633 18.840 -5.452 1.00 90.19 172 HIS A C 1
ATOM 1337 O O . HIS A 1 172 ? 9.770 18.194 -4.853 1.00 90.19 172 HIS A O 1
ATOM 1343 N N . SER A 1 173 ? 11.924 18.499 -5.462 1.00 92.94 173 SER A N 1
ATOM 1344 C CA . SER A 1 173 ? 12.454 17.376 -4.689 1.00 92.94 173 SER A CA 1
ATOM 1345 C C . SER A 1 173 ? 12.259 17.627 -3.194 1.00 92.94 173 SER A C 1
ATOM 1347 O O . SER A 1 173 ? 12.687 18.656 -2.671 1.00 92.94 173 SER A O 1
ATOM 1349 N N . ALA A 1 174 ? 11.620 16.676 -2.520 1.00 93.00 174 ALA A N 1
ATOM 1350 C CA . ALA A 1 174 ? 11.392 16.663 -1.079 1.00 93.00 174 ALA A CA 1
ATOM 1351 C C . ALA A 1 174 ? 12.457 15.837 -0.325 1.00 93.00 174 ALA A C 1
ATOM 1353 O O . ALA A 1 174 ? 12.542 15.888 0.904 1.00 93.00 174 ALA A O 1
ATOM 1354 N N . GLY A 1 175 ? 13.273 15.082 -1.069 1.00 95.00 175 GLY A N 1
ATOM 1355 C CA . GLY A 1 175 ? 14.393 14.286 -0.576 1.00 95.00 175 GLY A CA 1
ATOM 1356 C C . GLY A 1 175 ? 14.427 12.879 -1.175 1.00 95.00 175 GLY A C 1
ATOM 1357 O O . GLY A 1 175 ? 13.654 12.549 -2.076 1.00 95.00 175 GLY A O 1
ATOM 1358 N N . THR A 1 176 ? 15.347 12.062 -0.666 1.00 96.00 176 THR A N 1
ATOM 1359 C CA . THR A 1 176 ? 15.575 10.684 -1.124 1.00 96.00 176 THR A CA 1
ATOM 1360 C C . THR A 1 176 ? 15.661 9.749 0.077 1.00 96.00 176 THR A C 1
ATOM 1362 O O . THR A 1 176 ? 16.284 10.096 1.083 1.00 96.00 176 THR A O 1
ATOM 1365 N N . LEU A 1 177 ? 15.063 8.564 -0.034 1.00 95.88 177 LEU A N 1
ATOM 1366 C CA . LEU A 1 177 ? 15.153 7.481 0.947 1.00 95.88 177 LEU A CA 1
ATOM 1367 C C . LEU A 1 177 ? 15.850 6.275 0.317 1.00 95.88 177 LEU A C 1
ATOM 1369 O O . LEU A 1 177 ? 15.499 5.864 -0.784 1.00 95.88 177 LEU A O 1
ATOM 1373 N N . LYS A 1 178 ? 16.835 5.714 1.016 1.00 96.38 178 LYS A N 1
ATOM 1374 C CA . LYS A 1 178 ? 17.578 4.517 0.588 1.00 96.38 178 LYS A CA 1
ATOM 1375 C C . LYS A 1 178 ? 16.977 3.263 1.195 1.00 96.38 178 LYS A C 1
ATOM 1377 O O . LYS A 1 178 ? 16.292 3.381 2.197 1.00 96.38 178 LYS A O 1
ATOM 1382 N N . ASP A 1 179 ? 17.287 2.097 0.637 1.00 96.19 179 ASP A N 1
ATOM 1383 C CA . ASP A 1 179 ? 16.862 0.786 1.153 1.00 96.19 179 ASP A CA 1
ATOM 1384 C C . ASP A 1 179 ? 15.336 0.578 1.093 1.00 96.19 179 ASP A C 1
ATOM 1386 O O . ASP A 1 179 ? 14.727 -0.048 1.962 1.00 96.19 179 ASP A O 1
ATOM 1390 N N . THR A 1 180 ? 14.694 1.136 0.063 1.00 96.75 180 THR A N 1
ATOM 1391 C CA . THR A 1 180 ? 13.269 0.910 -0.209 1.00 96.75 180 THR A CA 1
ATOM 1392 C C . THR A 1 180 ? 13.071 -0.463 -0.828 1.00 96.75 180 THR A C 1
ATOM 1394 O O . THR A 1 180 ? 13.641 -0.757 -1.871 1.00 96.75 180 THR A O 1
ATOM 1397 N N . LYS A 1 181 ? 12.212 -1.283 -0.234 1.00 96.44 181 LYS A N 1
ATOM 1398 C CA . LYS A 1 181 ? 11.831 -2.591 -0.767 1.00 96.44 181 LYS A CA 1
ATOM 1399 C C . LYS A 1 181 ? 10.626 -2.478 -1.695 1.00 96.44 181 LYS A C 1
ATOM 1401 O O . LYS A 1 181 ? 9.742 -1.654 -1.437 1.00 96.44 181 LYS A O 1
ATOM 1406 N N . PRO A 1 182 ? 10.543 -3.298 -2.754 1.00 94.06 182 PRO A N 1
ATOM 1407 C CA . PRO A 1 182 ? 9.366 -3.317 -3.606 1.00 94.06 182 PRO A CA 1
ATOM 1408 C C . PRO A 1 182 ? 8.147 -3.842 -2.852 1.00 94.06 182 PRO A C 1
ATOM 1410 O O . PRO A 1 182 ? 8.211 -4.826 -2.112 1.00 94.06 182 PRO A O 1
ATOM 1413 N N . TRP A 1 183 ? 7.005 -3.204 -3.085 1.00 94.00 183 TRP A N 1
ATOM 1414 C CA . TRP A 1 183 ? 5.723 -3.806 -2.763 1.00 94.00 183 TRP A CA 1
ATOM 1415 C C . TRP A 1 183 ? 5.378 -4.846 -3.836 1.00 94.00 183 TRP A C 1
ATOM 1417 O O . TRP A 1 183 ? 5.433 -4.559 -5.025 1.00 94.00 183 TRP A O 1
ATOM 1427 N N . ASN A 1 184 ? 5.018 -6.060 -3.424 1.00 88.44 184 ASN A N 1
ATOM 1428 C CA . ASN A 1 184 ? 4.486 -7.078 -4.321 1.00 88.44 184 ASN A CA 1
ATOM 1429 C C . ASN A 1 184 ? 2.953 -6.934 -4.425 1.00 88.44 184 ASN A C 1
ATOM 1431 O O . ASN A 1 184 ? 2.250 -7.008 -3.415 1.00 88.44 184 ASN A O 1
ATOM 1435 N N . MET A 1 185 ? 2.432 -6.760 -5.643 1.00 80.62 185 MET A N 1
ATOM 1436 C CA . MET A 1 185 ? 1.000 -6.554 -5.920 1.00 80.62 185 MET A CA 1
ATOM 1437 C C . MET A 1 185 ? 0.097 -7.625 -5.277 1.00 80.62 185 MET A C 1
ATOM 1439 O O . MET A 1 185 ? -0.950 -7.306 -4.711 1.00 80.62 185 MET A O 1
ATOM 1443 N N . ASP A 1 186 ? 0.550 -8.882 -5.244 1.00 76.31 186 ASP A N 1
ATOM 1444 C CA . ASP A 1 186 ? -0.185 -10.019 -4.670 1.00 76.31 186 ASP A CA 1
ATOM 1445 C C . ASP A 1 186 ? -0.099 -10.082 -3.133 1.00 76.31 186 ASP A C 1
ATOM 1447 O O . ASP A 1 186 ? -0.518 -11.054 -2.499 1.00 76.31 186 ASP A O 1
ATOM 1451 N N . SER A 1 187 ? 0.533 -9.097 -2.491 1.00 79.06 187 SER A N 1
ATOM 1452 C CA . SER A 1 187 ? 0.933 -9.166 -1.088 1.00 79.06 187 SER A CA 1
ATOM 1453 C C . SER A 1 187 ? 0.255 -8.151 -0.178 1.00 79.06 187 SER A C 1
ATOM 1455 O O . SER A 1 187 ? 0.731 -7.985 0.944 1.00 79.06 187 SER A O 1
ATOM 1457 N N . ILE A 1 188 ? -0.835 -7.492 -0.584 1.00 86.69 188 ILE A N 1
ATOM 1458 C CA . ILE A 1 188 ? -1.494 -6.501 0.291 1.00 86.69 188 ILE A CA 1
ATOM 1459 C C . ILE A 1 188 ? -1.878 -7.082 1.662 1.00 86.69 188 ILE A C 1
ATOM 1461 O O . ILE A 1 188 ? -1.771 -6.421 2.689 1.00 86.69 188 ILE A O 1
ATOM 1465 N N . GLU A 1 189 ? -2.202 -8.372 1.716 1.00 84.44 189 GLU A N 1
ATOM 1466 C CA . GLU A 1 189 ? -2.481 -9.060 2.979 1.00 84.44 189 GLU A CA 1
ATOM 1467 C C . GLU A 1 189 ? -1.231 -9.342 3.798 1.00 84.44 189 GLU A C 1
ATOM 1469 O O . GLU A 1 189 ? -1.261 -9.275 5.024 1.00 84.44 189 GLU A O 1
ATOM 1474 N N . ARG A 1 190 ? -0.120 -9.647 3.121 1.00 85.44 190 ARG A N 1
ATOM 1475 C CA . ARG A 1 190 ? 1.186 -9.827 3.765 1.00 85.44 190 ARG A CA 1
ATOM 1476 C C . ARG A 1 190 ? 1.718 -8.500 4.304 1.00 85.44 190 ARG A C 1
ATOM 1478 O O . ARG A 1 190 ? 2.479 -8.512 5.264 1.00 85.44 190 ARG A O 1
ATOM 1485 N N . ALA A 1 191 ? 1.278 -7.378 3.732 1.00 84.38 191 ALA A N 1
ATOM 1486 C CA . ALA A 1 191 ? 1.594 -6.042 4.215 1.00 84.38 191 ALA A CA 1
ATOM 1487 C C . ALA A 1 191 ? 0.873 -5.703 5.534 1.00 84.38 191 ALA A C 1
ATOM 1489 O O . ALA A 1 191 ? 1.266 -4.753 6.208 1.00 84.38 191 ALA A O 1
ATOM 1490 N N . MET A 1 192 ? -0.154 -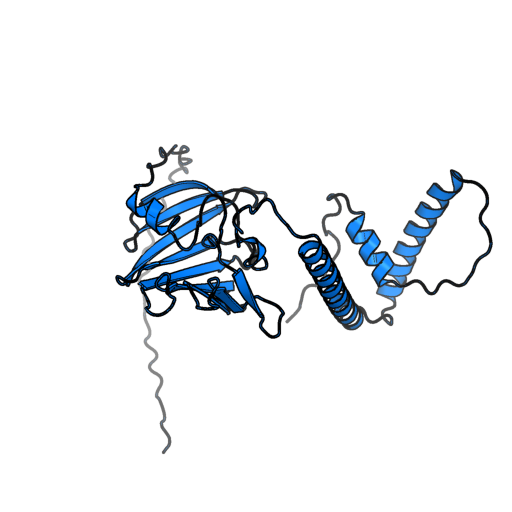6.454 5.953 1.00 84.44 192 MET A N 1
ATOM 1491 C CA . MET A 1 192 ? -0.784 -6.220 7.254 1.00 84.44 192 MET A CA 1
ATOM 1492 C C . MET A 1 192 ? 0.153 -6.623 8.392 1.00 84.44 192 MET A C 1
ATOM 1494 O O . MET A 1 192 ? 0.384 -7.803 8.662 1.00 84.44 192 MET A O 1
ATOM 1498 N N . VAL A 1 193 ? 0.645 -5.627 9.125 1.00 81.94 193 VAL A N 1
ATOM 1499 C CA . VAL A 1 193 ? 1.431 -5.867 10.334 1.00 81.94 193 VAL A CA 1
ATOM 1500 C C . VAL A 1 193 ? 0.470 -6.030 11.495 1.00 81.94 193 VAL A C 1
ATOM 1502 O O . VAL A 1 193 ? 0.004 -5.056 12.090 1.00 81.94 193 VAL A O 1
ATOM 1505 N N . LEU A 1 194 ? 0.169 -7.284 11.822 1.00 74.94 194 LEU A N 1
ATOM 1506 C CA . LEU A 1 194 ? -0.553 -7.593 13.047 1.00 74.94 194 LEU A CA 1
ATOM 1507 C C . LEU A 1 194 ? 0.322 -7.214 14.253 1.00 74.94 194 LEU A C 1
ATOM 1509 O O . LEU A 1 194 ? 1.516 -7.546 14.266 1.00 74.94 194 LEU A O 1
ATOM 1513 N N . PRO A 1 195 ? -0.238 -6.553 15.284 1.00 72.69 195 PRO A N 1
ATOM 1514 C CA . PRO A 1 195 ? 0.474 -6.365 16.537 1.00 72.69 195 PRO A CA 1
ATOM 1515 C C . PRO A 1 195 ? 0.964 -7.732 17.019 1.00 72.69 195 PRO A C 1
ATOM 1517 O O . PRO A 1 195 ? 0.193 -8.696 17.017 1.00 72.69 195 PRO A O 1
ATOM 1520 N N . LYS A 1 196 ? 2.242 -7.831 17.407 1.00 58.66 196 LYS A N 1
ATOM 1521 C CA . LYS A 1 196 ? 2.832 -9.052 17.974 1.00 58.66 196 LYS A CA 1
ATOM 1522 C C . LYS A 1 196 ? 2.150 -9.383 19.306 1.00 58.66 196 LYS A C 1
ATOM 1524 O O . LYS A 1 196 ? 2.678 -9.107 20.377 1.00 58.66 196 LYS A O 1
ATOM 1529 N N . ASN A 1 197 ? 0.965 -9.973 19.249 1.00 49.44 197 ASN A N 1
ATOM 1530 C CA . ASN A 1 197 ? 0.319 -10.572 20.399 1.00 49.44 197 ASN A CA 1
ATOM 1531 C C . ASN A 1 197 ? 0.980 -11.934 20.613 1.00 49.44 197 ASN A C 1
ATOM 1533 O O . ASN A 1 197 ? 0.777 -12.864 19.835 1.00 49.44 197 ASN A O 1
ATOM 1537 N N . HIS A 1 198 ? 1.777 -12.050 21.675 1.00 44.09 198 HIS A N 1
ATOM 1538 C CA . HIS A 1 198 ? 2.505 -13.258 22.091 1.00 44.09 198 HIS A CA 1
ATOM 1539 C C . HIS A 1 198 ? 1.608 -14.449 22.511 1.00 44.09 198 HIS A C 1
ATOM 1541 O O . HIS A 1 198 ? 2.071 -15.389 23.150 1.00 44.09 198 HIS A O 1
ATOM 1547 N N . HIS A 1 199 ? 0.339 -14.460 22.104 1.00 49.53 199 HIS A N 1
ATOM 1548 C CA . HIS A 1 199 ? -0.608 -15.546 22.327 1.00 49.53 199 HIS A CA 1
ATOM 1549 C C . HIS A 1 199 ? -1.314 -15.896 21.014 1.00 49.53 199 HIS A C 1
ATOM 1551 O O . HIS A 1 199 ? -2.513 -15.683 20.850 1.00 49.53 199 HIS A O 1
ATOM 1557 N N . LEU A 1 200 ? -0.567 -16.427 20.044 1.00 46.16 200 LEU A N 1
ATOM 1558 C CA . LEU A 1 200 ? -1.185 -17.124 18.920 1.00 46.16 200 LEU A CA 1
ATOM 1559 C C . LEU A 1 200 ? -1.786 -18.427 19.452 1.00 46.16 200 LEU A C 1
ATOM 1561 O O . LEU A 1 200 ? -1.087 -19.414 19.670 1.00 46.16 200 LEU A O 1
ATOM 1565 N N . CYS A 1 201 ? -3.097 -18.419 19.686 1.00 50.06 201 CYS A N 1
ATOM 1566 C CA . CYS A 1 201 ? -3.858 -19.632 19.943 1.00 50.06 201 CYS A CA 1
ATOM 1567 C C . CYS A 1 201 ? -3.658 -20.608 18.772 1.00 50.06 201 CYS A C 1
ATOM 1569 O O . CYS A 1 201 ? -3.823 -20.242 17.606 1.00 50.06 201 CYS A O 1
ATOM 1571 N N . HIS A 1 202 ? -3.339 -21.861 19.096 1.00 53.31 202 HIS A N 1
ATOM 1572 C CA . HIS A 1 202 ? -2.997 -22.950 18.172 1.00 53.31 202 HIS A CA 1
ATOM 1573 C C . HIS A 1 202 ? -4.010 -23.160 17.018 1.00 53.31 202 HIS A C 1
ATOM 1575 O O . HIS A 1 202 ? -3.658 -23.702 15.969 1.00 53.31 202 HIS A O 1
ATOM 1581 N N . GLY A 1 203 ? -5.256 -22.697 17.176 1.00 56.28 203 GLY A N 1
ATOM 1582 C CA . GLY A 1 203 ? -6.294 -22.750 16.141 1.00 56.28 203 GLY A CA 1
ATOM 1583 C C . GLY A 1 203 ? -6.059 -21.827 14.935 1.00 56.28 203 GLY A C 1
ATOM 1584 O O . GLY A 1 203 ? -6.476 -22.164 13.832 1.00 56.28 203 GLY A O 1
ATOM 1585 N N . SER A 1 204 ? -5.350 -20.703 15.099 1.00 57.91 204 SER A N 1
ATOM 1586 C CA . SER A 1 204 ? -5.098 -19.757 13.994 1.00 57.91 204 SER A CA 1
ATOM 1587 C C . SER A 1 204 ? -4.099 -20.311 12.967 1.00 57.91 204 SER A C 1
ATOM 1589 O O . SER A 1 204 ? -4.264 -20.135 11.760 1.00 57.91 204 SER A O 1
ATOM 1591 N N . LEU A 1 205 ? -3.097 -21.066 13.433 1.00 59.66 205 LEU A N 1
ATOM 1592 C CA . LEU A 1 205 ? -2.091 -21.686 12.568 1.00 59.66 205 LEU A CA 1
ATOM 1593 C C . LEU A 1 205 ? -2.706 -22.760 11.656 1.00 59.66 205 LEU A C 1
ATOM 1595 O O . LEU A 1 205 ? -2.383 -22.818 10.473 1.00 59.66 205 LEU A O 1
ATOM 1599 N N . LEU A 1 206 ? -3.611 -23.587 12.190 1.00 69.19 206 LEU A N 1
ATOM 1600 C CA . LEU A 1 206 ? -4.290 -24.626 11.409 1.00 69.19 206 LEU A CA 1
ATOM 1601 C C . LEU A 1 206 ? -5.145 -24.015 10.293 1.00 69.19 206 LEU A C 1
ATOM 1603 O O . LEU A 1 206 ? -5.003 -24.412 9.139 1.00 69.19 206 LEU A O 1
ATOM 1607 N N . ALA A 1 207 ? -5.931 -22.980 10.609 1.00 68.62 207 ALA A N 1
ATOM 1608 C CA . ALA A 1 207 ? -6.727 -22.265 9.613 1.00 68.62 207 ALA A CA 1
ATOM 1609 C C . ALA A 1 207 ? -5.856 -21.624 8.515 1.00 68.62 207 ALA A C 1
ATOM 1611 O O . ALA A 1 207 ? -6.226 -21.624 7.341 1.00 68.62 207 ALA A O 1
ATOM 1612 N N . TYR A 1 208 ? -4.678 -21.103 8.872 1.00 62.88 208 TYR A N 1
ATOM 1613 C CA . TYR A 1 208 ? -3.725 -20.554 7.907 1.00 62.88 208 TYR A CA 1
ATOM 1614 C C . TYR A 1 208 ? -3.133 -21.632 6.981 1.00 62.88 208 TYR A C 1
ATOM 1616 O O . TYR A 1 208 ? -3.094 -21.450 5.763 1.00 62.88 208 TYR A O 1
ATOM 1624 N N . VAL A 1 209 ? -2.725 -22.782 7.529 1.00 70.81 209 VAL A N 1
ATOM 1625 C CA . VAL A 1 209 ? -2.164 -23.896 6.744 1.00 70.81 209 VAL A CA 1
ATOM 1626 C C . VAL A 1 209 ? -3.205 -24.499 5.794 1.00 70.81 209 VAL A C 1
ATOM 1628 O O . VAL A 1 209 ? -2.890 -24.785 4.638 1.00 70.81 209 VAL A O 1
ATOM 1631 N N . GLU A 1 210 ? -4.454 -24.657 6.236 1.00 75.56 210 GLU A N 1
ATOM 1632 C CA . GLU A 1 210 ? -5.545 -25.143 5.380 1.00 75.56 210 GLU A CA 1
ATOM 1633 C C . GLU A 1 210 ? -5.853 -24.183 4.224 1.00 75.56 210 GLU A C 1
ATOM 1635 O O . GLU A 1 210 ? -6.067 -24.618 3.086 1.00 75.56 210 GLU A O 1
ATOM 1640 N N . ARG A 1 211 ? -5.797 -22.871 4.482 1.00 70.75 211 ARG A N 1
ATOM 1641 C CA . ARG A 1 211 ? -5.945 -21.843 3.441 1.00 70.75 211 ARG A CA 1
ATOM 1642 C C . ARG A 1 211 ? -4.830 -21.917 2.408 1.00 70.75 211 ARG A C 1
ATOM 1644 O O . ARG A 1 211 ? -5.123 -21.961 1.217 1.00 70.75 211 ARG A O 1
ATOM 1651 N N . LEU A 1 212 ? -3.571 -22.006 2.844 1.00 63.78 212 LEU A N 1
ATOM 1652 C CA . LEU A 1 212 ? -2.436 -22.160 1.930 1.00 63.78 212 LEU A CA 1
ATOM 1653 C C . LEU A 1 212 ? -2.577 -23.407 1.053 1.00 63.78 212 LEU A C 1
ATOM 1655 O O . LEU A 1 212 ? -2.369 -23.333 -0.157 1.00 63.78 212 LEU A O 1
ATOM 1659 N N . ARG A 1 213 ? -2.989 -24.539 1.635 1.00 74.06 213 ARG A N 1
ATOM 1660 C CA . ARG A 1 213 ? -3.227 -25.777 0.879 1.00 74.06 213 ARG A CA 1
ATOM 1661 C C . ARG A 1 213 ? -4.313 -25.593 -0.186 1.00 74.06 213 ARG A C 1
ATOM 1663 O O . ARG A 1 213 ? -4.145 -26.063 -1.309 1.00 74.06 213 ARG A O 1
ATOM 1670 N N . THR A 1 214 ? -5.393 -24.890 0.149 1.00 78.88 214 THR A N 1
ATOM 1671 C CA . THR A 1 214 ? -6.492 -24.605 -0.787 1.00 78.88 21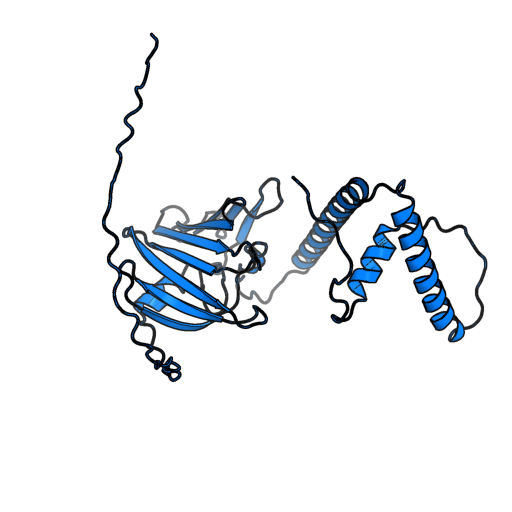4 THR A CA 1
ATOM 1672 C C . THR A 1 214 ? -6.024 -23.718 -1.942 1.00 78.88 214 THR A C 1
ATOM 1674 O O . THR A 1 214 ? -6.247 -24.067 -3.100 1.00 78.88 214 THR A O 1
ATOM 1677 N N . CYS A 1 215 ? -5.300 -22.629 -1.655 1.00 69.88 215 CYS A N 1
ATOM 1678 C CA . CYS A 1 215 ? -4.749 -21.748 -2.690 1.00 69.88 215 CYS A CA 1
ATOM 1679 C C . CYS A 1 215 ? -3.789 -22.491 -3.626 1.00 69.88 215 CYS A C 1
ATOM 1681 O O . CYS A 1 215 ? -3.900 -22.365 -4.845 1.00 69.88 215 CYS A O 1
ATOM 1683 N N . MET A 1 216 ? -2.886 -23.306 -3.070 1.00 69.25 216 MET A N 1
ATOM 1684 C CA . MET A 1 216 ? -1.949 -24.102 -3.867 1.00 69.25 216 MET A CA 1
ATOM 1685 C C . MET A 1 216 ? -2.672 -25.086 -4.791 1.00 69.25 216 MET A C 1
ATOM 1687 O O . MET A 1 216 ? -2.291 -25.212 -5.950 1.00 69.25 216 MET A O 1
ATOM 1691 N N . SER A 1 217 ? -3.742 -25.727 -4.315 1.00 75.69 217 SER A N 1
ATOM 1692 C CA . SER A 1 217 ? -4.563 -26.632 -5.129 1.00 75.69 217 SER A CA 1
ATOM 1693 C C . SER A 1 217 ? -5.245 -25.905 -6.297 1.00 75.69 217 SER A C 1
ATOM 1695 O O . SER A 1 217 ? -5.177 -26.355 -7.442 1.00 75.69 217 SER A O 1
ATOM 1697 N N . CYS A 1 218 ? -5.839 -24.732 -6.047 1.00 75.12 218 CYS A N 1
ATOM 1698 C CA . CYS A 1 218 ? -6.447 -23.915 -7.101 1.00 75.12 218 CYS A CA 1
ATOM 1699 C C . CYS A 1 218 ? -5.418 -23.468 -8.149 1.00 75.12 218 CYS A C 1
ATOM 1701 O O . CYS A 1 218 ? -5.684 -23.550 -9.349 1.00 75.12 218 CYS A O 1
ATOM 1703 N N . LEU A 1 219 ? -4.232 -23.039 -7.706 1.00 70.00 219 LEU A N 1
ATOM 1704 C CA . LEU A 1 219 ? -3.153 -22.614 -8.596 1.00 70.00 219 LEU A CA 1
ATOM 1705 C C . LEU A 1 219 ? -2.648 -23.777 -9.460 1.00 70.00 219 LEU A C 1
ATOM 1707 O O . LEU A 1 219 ? -2.484 -23.614 -10.668 1.00 70.00 219 LEU A O 1
ATOM 1711 N N . GLN A 1 220 ? -2.457 -24.958 -8.862 1.00 76.19 220 GLN A N 1
ATOM 1712 C CA . GLN A 1 220 ? -2.086 -26.177 -9.583 1.00 76.19 220 GLN A CA 1
ATOM 1713 C C . GLN A 1 220 ? -3.119 -26.529 -10.656 1.00 76.19 220 GLN A C 1
ATOM 1715 O O . GLN A 1 220 ? -2.744 -26.807 -11.793 1.00 76.19 220 GLN A O 1
ATOM 1720 N N . LYS A 1 221 ? -4.415 -26.450 -10.330 1.00 79.12 221 LYS A N 1
ATOM 1721 C CA . LYS A 1 221 ? -5.494 -26.711 -11.289 1.00 79.12 221 LYS A CA 1
ATOM 1722 C C . LYS A 1 221 ? -5.474 -25.725 -12.462 1.00 79.12 221 LYS A C 1
ATOM 1724 O O . LYS A 1 221 ? -5.510 -26.155 -13.611 1.00 79.12 221 LYS A O 1
ATOM 1729 N N . LEU A 1 222 ? -5.355 -24.424 -12.187 1.00 72.62 222 LEU A N 1
ATOM 1730 C CA . LEU A 1 222 ? -5.288 -23.389 -13.225 1.00 72.62 222 LEU A CA 1
ATOM 1731 C C . LEU A 1 222 ? -4.083 -23.597 -14.154 1.00 72.62 222 LEU A C 1
ATOM 1733 O O . LEU A 1 222 ? -4.191 -23.492 -15.376 1.00 72.62 222 LEU A O 1
ATOM 1737 N N . TRP A 1 223 ? -2.923 -23.904 -13.573 1.00 75.00 223 TRP A N 1
ATOM 1738 C CA . TRP A 1 223 ? -1.720 -24.216 -14.336 1.00 75.00 223 TRP A CA 1
ATOM 1739 C C . TRP A 1 223 ? -1.904 -25.459 -15.204 1.00 75.00 223 TRP A C 1
ATOM 1741 O O . TRP A 1 223 ? -1.509 -25.442 -16.366 1.00 75.00 223 TRP A O 1
ATOM 1751 N N . HIS A 1 224 ? -2.538 -26.505 -14.677 1.00 75.75 224 HIS A N 1
ATOM 1752 C CA . HIS A 1 224 ? -2.831 -27.723 -15.425 1.00 75.75 224 HIS A CA 1
ATOM 1753 C C . HIS A 1 224 ? -3.766 -27.465 -16.618 1.00 75.75 224 HIS A C 1
ATOM 1755 O O . HIS A 1 224 ? -3.512 -27.947 -17.723 1.00 75.75 224 HIS A O 1
ATOM 1761 N N . GLU A 1 225 ? -4.818 -26.665 -16.429 1.00 78.69 225 GLU A N 1
ATOM 1762 C CA . GLU A 1 225 ? -5.744 -26.273 -17.500 1.00 78.69 225 GLU A CA 1
ATOM 1763 C C . GLU A 1 225 ? -5.029 -25.470 -18.596 1.00 78.69 225 GLU A C 1
ATOM 1765 O O . GLU A 1 225 ? -5.144 -25.794 -19.780 1.00 78.69 225 GLU A O 1
ATOM 1770 N N . ARG A 1 226 ? -4.223 -24.470 -18.213 1.00 72.88 226 ARG A N 1
ATOM 1771 C CA . ARG A 1 226 ? -3.419 -23.682 -19.163 1.00 72.88 226 ARG A CA 1
ATOM 1772 C C . ARG A 1 226 ? -2.413 -24.542 -19.913 1.00 72.88 226 ARG A C 1
ATOM 1774 O O . ARG A 1 226 ? -2.285 -24.399 -21.125 1.00 72.88 226 ARG A O 1
ATOM 1781 N N . PHE A 1 227 ? -1.728 -25.434 -19.202 1.00 73.25 227 PHE A N 1
ATOM 1782 C CA . PHE A 1 227 ? -0.771 -26.355 -19.796 1.00 73.25 227 PHE A CA 1
ATOM 1783 C C . PHE A 1 227 ? -1.458 -27.246 -20.836 1.00 73.25 227 PHE A C 1
ATOM 1785 O O . PHE A 1 227 ? -1.003 -27.318 -21.968 1.00 73.25 227 PHE A O 1
ATOM 1792 N N . THR A 1 228 ? -2.609 -27.834 -20.502 1.00 73.69 228 THR A N 1
ATOM 1793 C CA . THR A 1 228 ? -3.370 -28.697 -21.422 1.00 73.69 228 THR A CA 1
ATOM 1794 C C . THR A 1 228 ? -3.842 -27.955 -22.678 1.00 73.69 228 THR A C 1
ATOM 1796 O O . THR A 1 228 ? -3.862 -28.533 -23.762 1.00 73.69 228 THR A O 1
ATOM 1799 N N . LEU A 1 229 ? -4.211 -26.675 -22.549 1.00 74.75 229 LEU A N 1
ATOM 1800 C CA . LEU A 1 229 ? -4.629 -25.836 -23.677 1.00 74.75 229 LEU A CA 1
ATOM 1801 C C . LEU A 1 229 ? -3.461 -25.437 -24.590 1.00 74.75 229 LEU A C 1
ATOM 1803 O O . LEU A 1 229 ? -3.615 -25.437 -25.808 1.00 74.75 229 LEU A O 1
ATOM 1807 N N . GLN A 1 230 ? -2.317 -25.063 -24.011 1.00 70.38 230 GLN A N 1
ATOM 1808 C CA . GLN A 1 230 ? -1.154 -24.573 -24.764 1.00 70.38 230 GLN A CA 1
ATOM 1809 C C . GLN A 1 230 ? -0.285 -25.694 -25.334 1.00 70.38 230 GLN A C 1
ATOM 1811 O O . GLN A 1 230 ? 0.392 -25.489 -26.339 1.00 70.38 230 GLN A O 1
ATOM 1816 N N . PHE A 1 231 ? -0.334 -26.870 -24.712 1.00 67.38 231 PHE A N 1
ATOM 1817 C CA . PHE A 1 231 ? 0.467 -28.036 -25.057 1.00 67.38 231 PHE A CA 1
ATOM 1818 C C . PHE A 1 231 ? -0.450 -29.243 -25.293 1.00 67.38 231 PHE A C 1
ATOM 1820 O O . PHE A 1 231 ? -0.566 -30.138 -24.445 1.00 67.38 231 PHE A O 1
ATOM 1827 N N . PRO A 1 232 ? -1.190 -29.266 -26.420 1.00 69.25 232 PRO A N 1
ATOM 1828 C CA . PRO A 1 232 ? -2.003 -30.416 -26.761 1.00 69.25 232 PRO A CA 1
ATOM 1829 C C . PRO A 1 232 ? -1.073 -31.613 -26.961 1.00 69.25 232 PRO A C 1
ATOM 1831 O O . PRO A 1 232 ? -0.236 -31.614 -27.861 1.00 69.25 232 PRO A O 1
ATOM 1834 N N . GLN A 1 233 ? -1.269 -32.681 -26.180 1.00 64.88 233 GLN A N 1
ATOM 1835 C CA . GLN A 1 233 ? -0.440 -33.902 -26.221 1.00 64.88 233 GLN A CA 1
ATOM 1836 C C . GLN A 1 233 ? -0.394 -34.612 -27.596 1.00 64.88 233 GLN A C 1
ATOM 1838 O O . GLN A 1 233 ? 0.263 -35.646 -27.754 1.00 64.88 233 GLN A O 1
ATOM 1843 N N . SER A 1 234 ? -1.108 -34.091 -28.593 1.00 71.12 234 SER A N 1
ATOM 1844 C CA . SER A 1 234 ? -1.071 -34.522 -29.982 1.00 71.12 234 SER A CA 1
ATOM 1845 C C . SER A 1 234 ? 0.125 -33.984 -30.776 1.00 71.12 234 SER A C 1
ATOM 1847 O O . SER A 1 234 ? 0.420 -34.590 -31.805 1.00 71.12 234 SER A O 1
ATOM 1849 N N . ASP A 1 235 ? 0.852 -32.949 -30.336 1.00 75.69 235 ASP A N 1
ATOM 1850 C CA . ASP A 1 235 ? 2.017 -32.444 -31.082 1.00 75.69 235 ASP A CA 1
ATOM 1851 C C . ASP A 1 235 ? 3.178 -33.460 -31.050 1.00 75.69 235 ASP A C 1
ATOM 1853 O O . ASP A 1 235 ? 3.677 -33.872 -29.997 1.00 75.69 235 ASP A O 1
ATOM 1857 N N . ASP A 1 236 ? 3.602 -33.916 -32.229 1.00 78.69 236 ASP A N 1
ATOM 1858 C CA . ASP A 1 236 ? 4.699 -34.872 -32.387 1.00 78.69 236 ASP A CA 1
ATOM 1859 C C . ASP A 1 236 ? 6.043 -34.296 -31.916 1.00 78.69 236 ASP A C 1
ATOM 1861 O O . ASP A 1 236 ? 6.856 -35.037 -31.352 1.00 78.69 236 ASP A O 1
ATOM 1865 N N . LYS A 1 237 ? 6.258 -32.981 -32.074 1.00 70.25 237 LYS A N 1
ATOM 1866 C CA . LYS A 1 237 ? 7.480 -32.300 -31.616 1.00 70.25 237 LYS A CA 1
ATOM 1867 C C . LYS A 1 237 ? 7.540 -32.243 -30.099 1.00 70.25 237 LYS A C 1
ATOM 1869 O O . LYS A 1 237 ? 8.595 -32.470 -29.504 1.00 70.25 237 LYS A O 1
ATOM 1874 N N . GLU A 1 238 ? 6.399 -32.007 -29.464 1.00 67.62 238 GLU A N 1
ATOM 1875 C CA . GLU A 1 238 ? 6.297 -32.031 -28.013 1.00 67.62 238 GLU A CA 1
ATOM 1876 C C . GLU A 1 238 ? 6.483 -33.452 -27.476 1.00 67.62 238 GLU A C 1
ATOM 1878 O O . GLU A 1 238 ? 7.267 -33.670 -26.552 1.00 67.62 238 GLU A O 1
ATOM 1883 N N . ARG A 1 239 ? 5.872 -34.459 -28.115 1.00 71.56 239 ARG A N 1
ATOM 1884 C CA . ARG A 1 239 ? 6.113 -35.869 -27.770 1.00 71.56 239 ARG A CA 1
ATOM 1885 C C . ARG A 1 239 ? 7.590 -36.238 -27.878 1.00 71.56 239 ARG A C 1
ATOM 1887 O O . ARG A 1 239 ? 8.083 -37.014 -27.057 1.00 71.56 239 ARG A O 1
ATOM 1894 N N . GLU A 1 240 ? 8.315 -35.696 -28.849 1.00 75.12 240 GLU A N 1
ATOM 1895 C CA . GLU A 1 240 ? 9.753 -35.915 -28.990 1.00 75.12 240 GLU A CA 1
ATOM 1896 C C . GLU A 1 240 ? 10.577 -35.203 -27.904 1.00 75.12 240 GLU A C 1
ATOM 1898 O O . GLU A 1 240 ? 11.444 -35.834 -27.283 1.00 75.12 240 GLU A O 1
ATOM 1903 N N . TRP A 1 241 ? 10.255 -33.944 -27.592 1.00 74.06 241 TRP A N 1
ATOM 1904 C CA . TRP A 1 241 ? 10.852 -33.209 -26.473 1.00 74.06 241 TRP A CA 1
ATOM 1905 C C . TRP A 1 241 ? 10.609 -33.920 -25.130 1.00 74.06 241 TRP A C 1
ATOM 1907 O O . TRP A 1 241 ? 11.545 -34.158 -24.364 1.00 74.06 241 TRP A O 1
ATOM 1917 N N . LEU A 1 242 ? 9.389 -34.401 -24.885 1.00 67.69 242 LEU A N 1
ATOM 1918 C CA . LEU A 1 242 ? 9.022 -35.164 -23.689 1.00 67.69 242 LEU A CA 1
ATOM 1919 C C . LEU A 1 242 ? 9.750 -36.513 -23.608 1.00 67.69 242 LEU A C 1
ATOM 1921 O O . LEU A 1 242 ? 10.211 -36.908 -22.532 1.00 67.69 242 LEU A O 1
ATOM 1925 N N . ARG A 1 243 ? 9.927 -37.225 -24.733 1.00 77.94 243 ARG A N 1
ATOM 1926 C CA . ARG A 1 243 ? 10.778 -38.433 -24.785 1.00 77.94 243 ARG A CA 1
ATOM 1927 C C . ARG A 1 243 ? 12.227 -38.106 -24.433 1.00 77.94 243 ARG A C 1
ATOM 1929 O O . ARG A 1 243 ? 12.895 -38.925 -23.800 1.00 77.94 243 ARG A O 1
ATOM 1936 N N . HIS A 1 244 ? 12.736 -36.945 -24.843 1.00 76.19 244 HIS A N 1
ATOM 1937 C CA . HIS A 1 244 ? 14.075 -36.496 -24.472 1.00 76.19 244 HIS A CA 1
ATOM 1938 C C . HIS A 1 244 ? 14.175 -36.225 -22.962 1.00 76.19 244 HIS A C 1
ATOM 1940 O O . HIS A 1 244 ? 15.026 -36.820 -22.299 1.00 76.19 244 HIS A O 1
ATOM 1946 N N . CYS A 1 245 ? 13.255 -35.444 -22.387 1.00 70.19 245 CYS A N 1
ATOM 1947 C CA . CYS A 1 245 ? 13.207 -35.182 -20.944 1.00 70.19 245 CYS A CA 1
ATOM 1948 C C . CYS A 1 245 ? 13.078 -36.469 -20.113 1.00 70.19 245 CYS A C 1
ATOM 1950 O O . CYS A 1 245 ? 13.805 -36.642 -19.132 1.00 70.19 245 CYS A O 1
ATOM 1952 N N . ARG A 1 246 ? 12.227 -37.417 -20.535 1.00 71.19 246 ARG A N 1
ATOM 1953 C CA . ARG A 1 246 ? 12.087 -38.731 -19.885 1.00 71.19 246 ARG A CA 1
ATOM 1954 C C . ARG A 1 246 ? 13.404 -39.504 -19.871 1.00 71.19 246 ARG A C 1
ATOM 1956 O O . ARG A 1 246 ? 13.775 -40.030 -18.825 1.00 71.19 246 ARG A O 1
ATOM 1963 N N . ARG A 1 247 ? 14.121 -39.554 -21.001 1.00 78.56 247 ARG A N 1
ATOM 1964 C CA . ARG A 1 247 ? 15.429 -40.228 -21.093 1.00 78.56 247 ARG A CA 1
ATOM 1965 C C . ARG A 1 247 ? 16.449 -39.608 -20.138 1.00 78.56 247 ARG A C 1
ATOM 1967 O O . ARG A 1 247 ? 17.143 -40.338 -19.435 1.00 78.56 247 ARG A O 1
ATOM 1974 N N . VAL A 1 248 ? 16.496 -38.277 -20.058 1.00 73.25 248 VAL A N 1
ATOM 1975 C CA . VAL A 1 248 ? 17.379 -37.562 -19.121 1.00 73.25 248 VAL A CA 1
ATOM 1976 C C . VAL A 1 248 ? 17.023 -37.885 -17.665 1.00 73.25 248 VAL A C 1
ATOM 1978 O O . VAL A 1 248 ? 17.919 -38.118 -16.852 1.00 73.25 248 VAL A O 1
ATOM 1981 N N . TYR A 1 249 ? 15.733 -37.942 -17.325 1.00 68.12 249 TYR A N 1
ATOM 1982 C CA . TYR A 1 249 ? 15.286 -38.235 -15.961 1.00 68.12 249 TYR A CA 1
ATOM 1983 C C . TYR A 1 249 ? 15.545 -39.687 -15.552 1.00 68.12 249 TYR A C 1
ATOM 1985 O O . TYR A 1 249 ? 16.122 -39.922 -14.495 1.00 68.12 249 TYR A O 1
ATOM 1993 N N . GLN A 1 250 ? 15.194 -40.661 -16.398 1.00 76.06 250 GLN A N 1
ATOM 1994 C CA . GLN A 1 250 ? 15.478 -42.078 -16.142 1.00 76.06 250 GLN A CA 1
ATOM 1995 C C . GLN A 1 250 ? 16.985 -42.322 -15.994 1.00 76.06 250 GLN A C 1
ATOM 1997 O O . GLN A 1 250 ? 17.408 -43.018 -15.075 1.00 76.06 250 GLN A O 1
ATOM 2002 N N . GLY A 1 251 ? 17.811 -41.654 -16.809 1.00 73.62 251 GLY A N 1
ATOM 2003 C CA . GLY A 1 251 ? 19.265 -41.677 -16.645 1.00 73.62 251 GLY A CA 1
ATOM 2004 C C . GLY A 1 251 ? 19.737 -41.137 -15.286 1.00 73.62 251 GLY A C 1
ATOM 2005 O O . GLY A 1 251 ? 20.671 -41.681 -14.700 1.00 73.62 251 GLY A O 1
ATOM 2006 N N . ARG A 1 252 ? 19.083 -40.101 -14.739 1.00 68.31 252 ARG A N 1
ATOM 2007 C CA . ARG A 1 252 ? 19.391 -39.557 -13.401 1.00 68.31 252 ARG A CA 1
ATOM 2008 C C . ARG A 1 252 ? 18.878 -40.440 -12.260 1.00 68.31 252 ARG A C 1
ATOM 2010 O O . ARG A 1 252 ? 19.584 -40.571 -11.263 1.00 68.31 252 ARG A O 1
ATOM 2017 N N . ALA A 1 253 ? 17.692 -41.032 -12.394 1.00 63.56 253 ALA A N 1
ATOM 2018 C CA . ALA A 1 253 ? 17.106 -41.926 -11.394 1.00 63.56 253 ALA A CA 1
ATOM 2019 C C . ALA A 1 253 ? 17.949 -43.199 -11.232 1.00 63.56 253 ALA A C 1
ATOM 2021 O O . ALA A 1 253 ? 18.360 -43.517 -10.118 1.00 63.56 253 ALA A O 1
ATOM 2022 N N . HIS A 1 254 ? 18.354 -43.826 -12.341 1.00 67.56 254 HIS A N 1
ATOM 2023 C CA . HIS A 1 254 ? 19.262 -44.976 -12.309 1.00 67.56 254 HIS A CA 1
ATOM 2024 C C . HIS A 1 254 ? 20.641 -44.636 -11.727 1.00 67.56 254 HIS A C 1
ATOM 2026 O O . HIS A 1 254 ? 21.266 -45.475 -11.083 1.00 67.56 254 HIS A O 1
ATOM 2032 N N . ARG A 1 255 ? 21.109 -43.389 -11.880 1.00 64.56 255 ARG A N 1
ATOM 2033 C CA . ARG A 1 255 ? 22.356 -42.927 -11.248 1.00 64.56 255 ARG A CA 1
ATOM 2034 C C . ARG A 1 255 ? 22.242 -42.798 -9.725 1.00 64.56 255 ARG A C 1
ATOM 2036 O O . ARG A 1 255 ? 23.254 -42.929 -9.046 1.00 64.56 255 ARG A O 1
ATOM 2043 N N . LYS A 1 256 ? 21.043 -42.531 -9.194 1.00 56.34 256 LYS A N 1
ATOM 2044 C CA . LYS A 1 256 ? 20.776 -42.494 -7.746 1.00 56.34 256 LYS A CA 1
ATOM 2045 C C . LYS A 1 256 ? 20.511 -43.890 -7.175 1.00 56.34 256 LYS A C 1
ATOM 2047 O O . LYS A 1 256 ? 21.016 -44.189 -6.102 1.00 56.34 256 LYS A O 1
ATOM 2052 N N . GLU A 1 257 ? 19.805 -44.756 -7.901 1.00 56.34 257 GLU A N 1
ATOM 2053 C CA . GLU A 1 257 ? 19.546 -46.146 -7.485 1.00 56.34 257 GLU A CA 1
ATOM 2054 C C . GLU A 1 257 ? 20.798 -47.032 -7.514 1.00 56.34 257 GLU A C 1
ATOM 2056 O O . GLU A 1 257 ? 20.920 -47.938 -6.699 1.00 56.34 257 GLU A O 1
ATOM 2061 N N . ALA A 1 258 ? 21.789 -46.745 -8.366 1.00 57.53 258 ALA A N 1
ATOM 2062 C CA . ALA A 1 258 ? 23.078 -47.445 -8.323 1.00 57.53 258 ALA A CA 1
ATOM 2063 C C . ALA A 1 258 ? 23.829 -47.275 -6.979 1.00 57.53 258 ALA A C 1
ATOM 2065 O O . ALA A 1 258 ? 24.765 -48.024 -6.708 1.00 57.53 258 ALA A O 1
ATOM 2066 N N . ALA A 1 259 ? 23.418 -46.324 -6.129 1.00 59.22 259 ALA A N 1
ATOM 2067 C CA . ALA A 1 259 ? 23.949 -46.128 -4.780 1.00 59.22 259 ALA A CA 1
ATOM 2068 C C . ALA A 1 259 ? 23.119 -46.818 -3.673 1.00 59.22 259 ALA A C 1
ATOM 2070 O O . ALA A 1 259 ? 23.551 -46.841 -2.523 1.00 59.22 259 ALA A O 1
ATOM 2071 N N . SER A 1 260 ? 21.954 -47.398 -3.984 1.00 55.31 260 SER A N 1
ATOM 2072 C CA . SER A 1 260 ? 21.073 -48.052 -3.007 1.00 55.31 260 SER A CA 1
ATOM 2073 C C . SER A 1 260 ? 20.424 -49.297 -3.622 1.00 55.31 260 SER A C 1
ATOM 2075 O O . SER A 1 260 ? 19.542 -49.190 -4.467 1.00 55.31 260 SER A O 1
ATOM 2077 N N . GLY A 1 261 ? 20.901 -50.477 -3.222 1.00 56.59 261 GLY A N 1
ATOM 2078 C CA . GLY A 1 261 ? 20.659 -51.759 -3.889 1.00 56.59 261 GLY A CA 1
ATOM 2079 C C . GLY A 1 261 ? 19.204 -52.163 -4.193 1.00 56.59 261 GLY A C 1
ATOM 2080 O O . GLY A 1 261 ? 18.281 -51.908 -3.427 1.00 56.59 261 GLY A O 1
ATOM 2081 N N . THR A 1 262 ? 19.103 -52.911 -5.303 1.00 48.69 262 THR A N 1
ATOM 2082 C CA . THR A 1 262 ? 18.016 -53.768 -5.838 1.00 48.69 262 THR A CA 1
ATOM 2083 C C . THR A 1 262 ? 16.631 -53.145 -6.107 1.00 48.69 262 THR A C 1
ATOM 2085 O O . THR A 1 262 ? 15.886 -52.895 -5.163 1.00 48.69 262 THR A O 1
ATOM 2088 N N . PRO A 1 263 ? 16.222 -53.006 -7.393 1.00 52.25 263 PRO A N 1
ATOM 2089 C CA . PRO A 1 263 ? 14.896 -52.521 -7.773 1.00 52.25 263 PRO A CA 1
ATOM 2090 C C . PRO A 1 263 ? 13.882 -53.660 -7.979 1.00 52.25 263 PRO A C 1
ATOM 2092 O O . PRO A 1 263 ? 14.153 -54.650 -8.664 1.00 52.25 263 PRO A O 1
ATOM 2095 N N . THR A 1 264 ? 12.673 -53.477 -7.445 1.00 44.69 264 THR A N 1
ATOM 2096 C CA . THR A 1 264 ? 11.532 -54.385 -7.626 1.00 44.69 264 THR A CA 1
ATOM 2097 C C . THR A 1 264 ? 10.551 -53.827 -8.664 1.00 44.69 264 THR A C 1
ATOM 2099 O O . THR A 1 264 ? 10.025 -52.732 -8.509 1.00 44.69 264 THR A O 1
ATOM 2102 N N . LEU A 1 265 ? 10.331 -54.631 -9.709 1.00 43.16 265 LEU A N 1
ATOM 2103 C CA . LEU A 1 265 ? 9.229 -54.709 -10.681 1.00 43.16 265 LEU A CA 1
ATOM 2104 C C . LEU A 1 265 ? 8.521 -53.435 -11.205 1.00 43.16 265 LEU A C 1
ATOM 2106 O O . LEU A 1 265 ? 7.758 -52.753 -10.525 1.00 43.16 265 LEU A O 1
ATOM 2110 N N . HIS A 1 266 ? 8.646 -53.268 -12.526 1.00 54.19 266 HIS A N 1
ATOM 2111 C CA . HIS A 1 266 ? 7.855 -52.411 -13.408 1.00 54.19 266 HIS A CA 1
ATOM 2112 C C . HIS A 1 266 ? 6.334 -52.571 -13.228 1.00 54.19 266 HIS A C 1
ATOM 2114 O O . HIS A 1 266 ? 5.732 -53.513 -13.745 1.00 54.19 266 HIS A O 1
ATOM 2120 N N . SER A 1 267 ? 5.690 -51.572 -12.623 1.00 47.53 267 SER A N 1
ATOM 2121 C CA . SER A 1 267 ? 4.307 -51.225 -12.960 1.00 47.53 267 SER A CA 1
ATOM 2122 C C . SER A 1 267 ? 4.316 -50.112 -14.012 1.00 47.53 267 SER A C 1
ATOM 2124 O O . SER A 1 267 ? 5.210 -49.262 -14.052 1.00 47.53 267 SER A O 1
ATOM 2126 N N . LYS A 1 268 ? 3.348 -50.144 -14.931 1.00 53.28 268 LYS A N 1
ATOM 2127 C CA . LYS A 1 268 ? 3.164 -49.143 -15.988 1.00 53.28 268 LYS A CA 1
ATOM 2128 C C . LYS A 1 268 ? 2.621 -47.859 -15.350 1.00 53.28 268 LYS A C 1
ATOM 2130 O O . LYS A 1 268 ? 1.429 -47.591 -15.428 1.00 53.28 268 LYS A O 1
ATOM 2135 N N . VAL A 1 269 ? 3.486 -47.108 -14.669 1.00 55.22 269 VAL A N 1
ATOM 2136 C CA . VAL A 1 269 ? 3.134 -45.829 -14.044 1.00 55.22 269 VAL A CA 1
ATOM 2137 C C . VAL A 1 269 ? 2.700 -44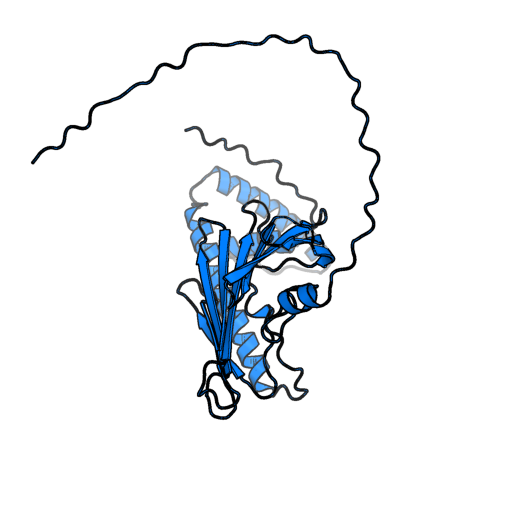.869 -15.148 1.00 55.22 269 VAL A C 1
ATOM 2139 O O . VAL A 1 269 ? 3.480 -44.529 -16.043 1.00 55.22 269 VAL A O 1
ATOM 2142 N N . GLN A 1 270 ? 1.430 -44.472 -15.111 1.00 56.44 270 GLN A N 1
ATOM 2143 C CA . GLN A 1 270 ? 0.921 -43.369 -15.912 1.00 56.44 270 GLN A CA 1
ATOM 2144 C C . GLN A 1 270 ? 1.589 -42.109 -15.358 1.00 56.44 270 GLN A C 1
ATOM 2146 O O . GLN A 1 270 ? 1.296 -41.668 -14.253 1.00 56.44 270 GLN A O 1
ATOM 2151 N N . LEU A 1 271 ? 2.609 -41.638 -16.068 1.00 59.50 271 LEU A N 1
ATOM 2152 C CA . LEU A 1 271 ? 3.431 -40.517 -15.638 1.00 59.50 271 LEU A CA 1
ATOM 2153 C C . LEU A 1 271 ? 2.600 -39.236 -15.762 1.00 59.50 271 LEU A C 1
ATOM 2155 O O . LEU A 1 271 ? 2.247 -38.862 -16.882 1.00 59.50 271 LEU A O 1
ATOM 2159 N N . ASP A 1 272 ? 2.293 -38.585 -14.641 1.00 68.38 272 ASP A N 1
ATOM 2160 C CA . ASP A 1 272 ? 1.705 -37.248 -14.660 1.00 68.38 272 ASP A CA 1
ATOM 2161 C C . ASP A 1 272 ? 2.787 -36.249 -15.088 1.00 68.38 272 ASP A C 1
ATOM 2163 O O . ASP A 1 272 ? 3.778 -36.003 -14.395 1.00 68.38 272 ASP A O 1
ATOM 2167 N N . TRP A 1 273 ? 2.642 -35.717 -16.297 1.00 66.38 273 TRP A N 1
ATOM 2168 C CA . TRP A 1 273 ? 3.624 -34.811 -16.879 1.00 66.38 273 TRP A CA 1
ATOM 2169 C C . TRP A 1 273 ? 3.674 -33.457 -16.171 1.00 66.38 273 TRP A C 1
ATOM 2171 O O . TRP A 1 273 ? 4.725 -32.811 -16.193 1.00 66.38 273 TRP A O 1
ATOM 2181 N N . PHE A 1 274 ? 2.592 -33.061 -15.494 1.00 64.50 274 PHE A N 1
ATOM 2182 C CA . PHE A 1 274 ? 2.572 -31.856 -14.675 1.00 64.50 274 PHE A CA 1
ATOM 2183 C C . PHE A 1 274 ? 3.514 -31.989 -13.471 1.00 64.50 274 PHE A C 1
ATOM 2185 O O . PHE A 1 274 ? 4.276 -31.064 -13.171 1.00 64.50 274 PHE A O 1
ATOM 2192 N N . ASP A 1 275 ? 3.553 -33.167 -12.845 1.00 65.19 275 ASP A N 1
ATOM 2193 C CA . ASP A 1 275 ? 4.479 -33.462 -11.747 1.00 65.19 275 ASP A CA 1
ATOM 2194 C C . ASP A 1 275 ? 5.936 -33.453 -12.217 1.00 65.19 275 ASP A C 1
ATOM 2196 O O . ASP A 1 275 ? 6.811 -32.904 -11.544 1.00 65.19 275 ASP A O 1
ATOM 2200 N N . VAL A 1 276 ? 6.211 -34.007 -13.403 1.00 65.44 276 VAL A N 1
ATOM 2201 C CA . VAL A 1 276 ? 7.562 -34.001 -13.990 1.00 65.44 276 VAL A CA 1
ATOM 2202 C C . VAL A 1 276 ? 8.027 -32.573 -14.269 1.00 65.44 276 VAL A C 1
ATOM 2204 O O . VAL A 1 276 ? 9.165 -32.224 -13.948 1.00 65.44 276 VAL A O 1
ATOM 2207 N N . TYR A 1 277 ? 7.159 -31.733 -14.838 1.00 66.06 277 TYR A N 1
ATOM 2208 C CA . TYR A 1 277 ? 7.470 -30.329 -15.097 1.00 66.06 277 TYR A CA 1
ATOM 2209 C C . TYR A 1 277 ? 7.698 -29.550 -13.797 1.00 66.06 277 TYR A C 1
ATOM 2211 O O . TYR A 1 277 ? 8.707 -28.857 -13.664 1.00 66.06 277 TYR A O 1
ATOM 2219 N N . SER A 1 278 ? 6.817 -29.724 -12.810 1.00 64.62 278 SER A N 1
ATOM 2220 C CA . SER A 1 278 ? 6.917 -29.066 -11.503 1.00 64.62 278 SER A CA 1
ATOM 2221 C C . SER A 1 278 ? 8.211 -29.443 -10.776 1.00 64.62 278 SER A C 1
ATOM 2223 O O . SER A 1 278 ? 8.903 -28.570 -10.252 1.00 64.62 278 SER A O 1
ATOM 2225 N N . GLN A 1 279 ? 8.610 -30.719 -10.827 1.00 63.78 279 GLN A N 1
ATOM 2226 C CA . GLN A 1 279 ? 9.896 -31.176 -10.291 1.00 63.78 279 GLN A CA 1
ATOM 2227 C C . GLN A 1 279 ? 11.100 -30.628 -11.070 1.00 63.78 279 GLN A C 1
ATOM 2229 O O . GLN A 1 279 ? 12.166 -30.411 -10.492 1.00 63.78 279 GLN A O 1
ATOM 2234 N N . LEU A 1 280 ? 10.986 -30.428 -12.386 1.00 60.84 280 LEU A N 1
ATOM 2235 C CA . LEU A 1 280 ? 12.055 -29.816 -13.179 1.00 60.84 280 LEU A CA 1
ATOM 2236 C C . LEU A 1 280 ? 12.199 -28.325 -12.870 1.00 60.84 280 LEU A C 1
ATOM 2238 O O . LEU A 1 280 ? 13.327 -27.845 -12.798 1.00 60.84 280 LEU A O 1
ATOM 2242 N N . ALA A 1 281 ? 11.093 -27.614 -12.659 1.00 60.84 281 ALA A N 1
ATOM 2243 C CA . ALA A 1 281 ? 11.099 -26.213 -12.257 1.00 60.84 281 ALA A CA 1
ATOM 2244 C C . ALA A 1 281 ? 11.681 -26.034 -10.845 1.00 60.84 281 ALA A C 1
ATOM 2246 O O . ALA A 1 281 ? 12.535 -25.174 -10.647 1.00 60.84 281 ALA A O 1
ATOM 2247 N N . SER A 1 282 ? 11.306 -26.895 -9.891 1.00 57.41 282 SER A N 1
ATOM 2248 C CA . SER A 1 282 ? 11.788 -26.813 -8.505 1.00 57.41 282 SER A CA 1
ATOM 2249 C C . SER A 1 282 ? 13.271 -27.170 -8.341 1.00 57.41 282 SER A C 1
ATOM 2251 O O . SER A 1 282 ? 13.901 -26.742 -7.382 1.00 57.41 282 SER A O 1
ATOM 2253 N N . ASN A 1 283 ? 13.837 -27.963 -9.259 1.00 52.88 283 ASN A N 1
ATOM 2254 C CA . ASN A 1 283 ? 15.230 -28.425 -9.207 1.00 52.88 283 ASN A CA 1
ATOM 2255 C C . ASN A 1 283 ? 16.199 -27.593 -10.069 1.00 52.88 283 ASN A C 1
ATOM 2257 O O . ASN A 1 283 ? 17.349 -28.003 -10.262 1.00 52.88 283 ASN A O 1
ATOM 2261 N N . ARG A 1 284 ? 15.771 -26.454 -10.628 1.00 51.19 284 ARG A N 1
ATOM 2262 C CA . ARG A 1 284 ? 16.671 -25.565 -11.375 1.00 51.19 284 ARG A CA 1
ATOM 2263 C C . ARG A 1 284 ? 17.482 -24.678 -10.429 1.00 51.19 284 ARG A C 1
ATOM 2265 O O . ARG A 1 284 ? 16.946 -23.790 -9.781 1.00 51.19 284 ARG A O 1
ATOM 2272 N N . THR A 1 285 ? 18.800 -24.863 -10.444 1.00 39.12 285 THR A N 1
ATOM 2273 C CA . THR A 1 285 ? 19.779 -23.789 -10.216 1.00 39.12 285 THR A CA 1
ATOM 2274 C C . THR A 1 285 ? 19.738 -22.808 -11.407 1.00 39.12 285 THR A C 1
ATOM 2276 O O . THR A 1 285 ? 19.499 -23.247 -12.537 1.00 39.12 285 THR A O 1
ATOM 2279 N N . PRO A 1 286 ? 19.976 -21.498 -11.208 1.00 38.06 286 PRO A N 1
ATOM 2280 C CA . PRO A 1 286 ? 19.567 -20.416 -12.122 1.00 38.06 286 PRO A CA 1
ATOM 2281 C C . PRO A 1 286 ? 20.343 -20.302 -13.453 1.00 38.06 286 PRO A C 1
ATOM 2283 O O . PRO A 1 286 ? 20.263 -19.286 -14.132 1.00 38.06 286 PRO A O 1
ATOM 2286 N N . HIS A 1 287 ? 21.070 -21.328 -13.897 1.00 36.88 287 HIS A N 1
ATOM 2287 C CA . HIS A 1 287 ? 21.950 -21.227 -15.072 1.00 36.88 287 HIS A CA 1
ATOM 2288 C C . HIS A 1 287 ? 21.352 -21.694 -16.408 1.00 36.88 287 HIS A C 1
ATOM 2290 O O . HIS A 1 287 ? 22.081 -21.794 -17.392 1.00 36.88 287 HIS A O 1
ATOM 2296 N N . PHE A 1 288 ? 20.046 -21.954 -16.496 1.00 36.31 288 PHE A N 1
ATOM 2297 C CA . PHE A 1 288 ? 19.409 -22.274 -17.778 1.00 36.31 288 PHE A CA 1
ATOM 2298 C C . PHE A 1 288 ? 18.655 -21.058 -18.322 1.00 36.31 288 PHE A C 1
ATOM 2300 O O . PHE A 1 288 ? 17.435 -20.950 -18.196 1.00 36.31 288 PHE A O 1
ATOM 2307 N N . THR A 1 289 ? 19.401 -20.124 -18.914 1.00 37.75 289 THR A N 1
ATOM 2308 C CA . THR A 1 289 ? 18.824 -19.045 -19.715 1.00 37.75 289 THR A CA 1
ATOM 2309 C C . THR A 1 289 ? 18.120 -19.638 -20.932 1.00 37.75 289 THR A C 1
ATOM 2311 O O . THR A 1 289 ? 18.653 -20.475 -21.664 1.00 37.75 289 THR A O 1
ATOM 2314 N N . SER A 1 290 ? 16.877 -19.204 -21.122 1.00 38.75 290 SER A N 1
ATOM 2315 C CA . SER A 1 290 ? 16.085 -19.413 -22.328 1.00 38.75 290 SER A CA 1
ATOM 2316 C C . SER A 1 290 ? 16.876 -18.938 -23.553 1.00 38.75 290 SER A C 1
ATOM 2318 O O . SER A 1 290 ? 16.980 -17.742 -23.811 1.00 38.75 290 SER A O 1
ATOM 2320 N N . ARG A 1 291 ? 17.492 -19.868 -24.289 1.00 35.31 291 ARG A N 1
ATOM 2321 C CA . ARG A 1 291 ? 18.119 -19.591 -25.595 1.00 35.31 291 ARG A CA 1
ATOM 2322 C C . ARG A 1 291 ? 17.577 -20.434 -26.744 1.00 35.31 291 ARG A C 1
ATOM 2324 O O . ARG A 1 291 ? 18.112 -20.365 -27.842 1.00 35.31 291 ARG A O 1
ATOM 2331 N N . HIS A 1 292 ? 16.478 -21.158 -26.544 1.00 36.75 292 HIS A N 1
ATOM 2332 C CA . HIS A 1 292 ? 15.803 -21.857 -27.636 1.00 36.75 292 HIS A CA 1
ATOM 2333 C C . HIS A 1 292 ? 14.282 -21.763 -27.516 1.00 36.75 292 HIS A C 1
ATOM 2335 O O . HIS A 1 292 ? 13.621 -22.698 -27.080 1.00 36.75 292 HIS A O 1
ATOM 2341 N N . ALA A 1 293 ? 13.742 -20.632 -27.963 1.00 30.67 293 ALA A N 1
ATOM 2342 C CA . ALA A 1 293 ? 12.405 -20.562 -28.539 1.00 30.67 293 ALA A CA 1
ATOM 2343 C C . ALA A 1 293 ? 12.430 -19.536 -29.687 1.00 30.67 293 ALA A C 1
ATOM 2345 O O . ALA A 1 293 ? 12.413 -18.336 -29.423 1.00 30.67 293 ALA A O 1
ATOM 2346 N N . PRO A 1 294 ? 12.524 -19.964 -30.959 1.00 34.06 294 PRO A N 1
ATOM 2347 C CA . PRO A 1 294 ? 12.259 -19.098 -32.090 1.00 34.06 294 PRO A CA 1
ATOM 2348 C C . PRO A 1 294 ? 10.799 -19.296 -32.504 1.00 34.06 294 PRO A C 1
ATOM 2350 O O . PRO A 1 294 ? 10.486 -20.223 -33.243 1.00 34.06 294 PRO A O 1
ATOM 2353 N N . PHE A 1 295 ? 9.907 -18.424 -32.043 1.00 33.47 295 PHE A N 1
ATOM 2354 C CA . PHE A 1 295 ? 8.625 -18.206 -32.710 1.00 33.47 295 PHE A CA 1
ATOM 2355 C C . PHE A 1 295 ? 8.383 -16.704 -32.788 1.00 33.47 295 PHE A C 1
ATOM 2357 O O . PHE A 1 295 ? 7.918 -16.070 -31.847 1.00 33.47 295 PHE A O 1
ATOM 2364 N N . ALA A 1 296 ? 8.779 -16.141 -33.928 1.00 30.36 296 ALA A N 1
ATOM 2365 C CA . ALA A 1 296 ? 8.318 -14.839 -34.363 1.00 30.36 296 ALA A CA 1
ATOM 2366 C C . ALA A 1 296 ? 6.822 -14.953 -34.686 1.00 30.36 296 ALA A C 1
ATOM 2368 O O . ALA A 1 296 ? 6.421 -15.791 -35.495 1.00 30.36 296 ALA A O 1
ATOM 2369 N N . LEU A 1 297 ? 6.011 -14.116 -34.044 1.00 30.45 297 LEU A N 1
ATOM 2370 C CA . LEU A 1 297 ? 4.662 -13.809 -34.498 1.00 30.45 297 LEU A CA 1
ATOM 2371 C C . LEU A 1 297 ? 4.794 -13.007 -35.795 1.00 30.45 297 LEU A C 1
ATOM 2373 O O . LEU A 1 297 ? 5.233 -11.860 -35.778 1.00 30.45 297 LEU A O 1
ATOM 2377 N N . VAL A 1 298 ? 4.458 -13.639 -36.916 1.00 30.59 298 VAL A N 1
ATOM 2378 C CA . VAL A 1 298 ? 4.145 -12.929 -38.157 1.00 30.59 298 VAL A CA 1
ATOM 2379 C C . VAL A 1 298 ? 2.684 -12.504 -38.049 1.00 30.59 298 VAL A C 1
ATOM 2381 O O . VAL A 1 298 ? 1.806 -13.363 -37.960 1.00 30.59 298 VAL A O 1
ATOM 2384 N N . THR A 1 299 ? 2.447 -11.196 -37.996 1.00 41.31 299 THR A N 1
ATOM 2385 C CA . THR A 1 299 ? 1.164 -10.575 -38.362 1.00 41.31 299 THR A CA 1
ATOM 2386 C C . THR A 1 299 ? 1.057 -10.442 -39.869 1.00 41.31 299 THR A C 1
ATOM 2388 O O . THR A 1 299 ? 2.087 -10.048 -40.466 1.00 41.31 299 THR A O 1
#

Secondary structure (DSSP, 8-state):
----PPP---------------------------PPPPPPHHHHHHHB-SSEE-SSS-EEEPPTT-EEEEEE-TTS-EEEEEEE-TTS-EEEEEEEEEETTTTEEEEEEEEE-TTS-SEEEEEEEEEEEPTTT--EEEEEEE-TTS-EEEEEEEE-TTSS-EEEEEEETTS-EEEEEEEEPPPPGGGTTTTEE----S---HHHHHHHHHHHHHHHHHHHHHHHHHHHHHS-TT-HHHHHHHHHHHHHHHHHHHHHHTTS------------HHHHHHHHHHT--TT------------

Radius of gyration: 28.12 Å; chains: 1; bounding box: 64×80×67 Å

Foldseek 3Di:
DDDDDDDDDDDDDDDDDDDDDDDDDDPPPDPPPPPWDDFDPVRCCLQDDQQWHQPQHTAGEQDPQWDWDFDADPVRATQKIFIAHPVRAGQKIWGWDDPPVQQKIKIKIWGADPVNPGTDAIKIKIFHADPPPRFTQKIWIAGPVRWIKIWGWDADPVQAWTKIWIAGPVRDTSTIDTGRGTDHSRCNVVSYDDPPPVDPDPVVVVVVVVVVVVVVVVVLVVVVVVCCVVPVVPDPVVVVVVVVLVVVVVVVVVVVCVVPDDDDDDDPDPDDVSVSVVVVVVPDDPPDPPPDDDDDDDD

=== Feature glossary ===
Feature key, reading from the visual/contextual features back to the raw sequence:

Rendered structure images. Structure images are PyMOL renders from six orthogonal camera directions. Cartoon representation draws helices as coils and strands as arrows; sticks shows the backbone as bonds; surface shows the solvent-excluded envelope. Rainbow coloring maps sequence position to hue (blue→red, N→C); chain coloring assigns a distinct color per polypeptide.

Contact-map, Ramachandran, and PAE plots. Three diagnostic plots accompany the record. The Cα contact map visualizes the tertiary structure as a 2D adjacency matrix (8 Å cutoff, sequence-local contacts suppressed). The Ramachandran plot shows the distribution of backbone (φ, ψ) torsions, with points in the α and β basins reflecting secondary structure content. The PAE plot shows AlphaFold's inter-residue confidence as a color matrix.

InterPro / GO / CATH / organism. The annotation block draws on four external resources. InterPro: which protein families and domains the sequence belongs to. GO: standardized terms for what the protein does, what process it participates in, and where in the cell it acts. CATH: which structural fold it has in the CATH hierarchy. Organism: the species of origin.

Nearest PDB structures. Structural nearest neighbors (via Foldseek easy-search vs the PDB). Reported per hit: target PDB id, E-value, and alignment TM-score. A TM-score above ~0.5 is the conventional threshold for 'same fold'.

Predicted aligned error. Predicted aligned error is AlphaFold's pairwise confidence. Unlike pLDDT (per-residue), PAE is per-residue-pair and captures whether two parts of the structure are correctly placed relative to each other. Units are ångströms of expected positional error.

Solvent-accessible surface area. SASA measures how much of the protein is reachable by solvent. It is computed by rolling a water-sized probe over the atomic surface and summing the exposed area (Å²). Per-residue SASA distinguishes core (buried, low SASA) from surface (exposed, high SASA) residues; total SASA is a whole-molecule size measure.

B-factor. Crystallographic B-factors measure how much each atom's electron density is smeared out, in Å². They rise in mobile loops and surface residues and fall in the buried interior. In AlphaFold models this column is repurposed to hold pLDDT instead.

pLDDT. For AlphaFold models, the B-factor field carries pLDDT — the model's own estimate of local accuracy on a 0–100 scale. Regions with pLDDT<50 should be treated as essentially unmodeled; they often correspond to intrinsically disordered segments.

Backbone torsions (φ/ψ). φ (phi) and ψ (psi) are the two rotatable backbone dihedrals per residue: φ is the C(i-1)–N–Cα–C torsion, ψ is the N–Cα–C–N(i+1) torsion, both in degrees on (−180°, 180°]. α-helical residues cluster near (−60°, −45°); β-strand residues near (−120°, +130°). A Ramachandran plot is simply a scatter of (φ, ψ) for every residue.

Radius of gyration, Cα contacts, bounding box. Radius of gyration (Rg) is the root-mean-square distance of Cα atoms from their centroid — a single number for overall size and compactness. A globular domain of N residues has Rg ≈ 2.2·N^0.38 Å; an extended or disordered chain has a much larger Rg. The Cα contact count is the number of residue pairs whose Cα atoms are within 8 Å and are more than four positions apart in sequence — a standard proxy for tertiary packing density. The bounding box is the smallest axis-aligned box enclosing all Cα atoms.

Secondary structure (3-state, P-SEA). Three-state secondary structure (P-SEA) collapses the eight DSSP classes into helix (a), strand (b), and coil (c). P-SEA assigns these from Cα geometry alone — distances and angles — without requiring backbone oxygens, so it works on any Cα trace.

Secondary structure (8-state, DSSP). Secondary structure is the local, repeating backbone conformation. DSSP classifies it into eight states by reading the hydrogen-bond network: three helix types (H, G, I), two β types (E, B), two non-regular types (T, S), and unstructured coil (-).

Foldseek 3Di. The Foldseek 3Di string encodes local tertiary geometry as a 20-letter alphabet — one character per residue — derived from the relative positions of nearby Cα atoms. Unlike the amino-acid sequence, 3Di is a direct function of the 3D structure, so two proteins with the same fold have similar 3Di strings even at low sequence identity.

mmCIF coordinates. Structure coordinates are given as an mmCIF _atom_site loop: one row per atom with element, residue name, chain id, sequence number, and x/y/z position in Å. Only the four main-chain atoms per residue are included here; side chains are omitted to keep the record compact.

Sequence. This is the polypeptide sequence — one letter per residue, N-terminus first. Length ranges from a few dozen residues for small domains to over a thousand for large multi-domain proteins.